Protein AF-A0A5J4QQP5-F1 (afdb_monomer_lite)

Secondary structure (DSSP, 8-state):
--PPPHHHHHHHTT---SPPHHHHHHHHHTTGGG--B-TTSPBPPPPHHHHHHHHHH--S-EEESS---TTT-EEHHHHHHHHHT---HHHHHHHHHHHHHHSEE-HHHHHTHHHHHHHHHTS--TTHHHHHHHHHSHHHIIIIIHHHHHHHHHHHHHHHHHHHHHHHHTPPP-TTS---HHHHHHHHHTT--SSHHHHHHHTGGGTEEEEEETTEEEEEE-EEETTTTEEE-

Foldseek 3Di:
DDDDDPVRVCVVVVNDPDDPPVNVVVCVVVCVLVPLADPVRHGNQDDPLLLLLLLVLLAAFEEEDDDDPLLVHHYLLLLLLQLLLHPPVVSSVSSVVCNVVGYHYDPNCVVCNVVSNVNSNVRHDNCSSLVNCVRGVVVSSVPPNVVVSVVVSVVVVVVVVVVLVVVQQVADADQPPPDDPVVLVVCVVVVVDPDPSCSVNPHVSNFWHWDADPVGIDIDGWDQDPVVRTIDD

Organism: NCBI:txid222440

Radius of gyration: 25.21 Å; chains: 1; bounding box: 54×38×74 Å

Structure (mmCIF, N/CA/C/O backbone):
data_AF-A0A5J4QQP5-F1
#
_entry.id   AF-A0A5J4QQP5-F1
#
loop_
_atom_site.group_PDB
_atom_site.id
_atom_site.type_symbol
_atom_site.label_atom_id
_atom_site.label_alt_id
_atom_site.label_comp_id
_atom_site.label_asym_id
_atom_site.label_entity_id
_atom_site.label_seq_id
_atom_site.pdbx_PDB_ins_code
_atom_site.Cartn_x
_atom_site.Cartn_y
_atom_site.Cartn_z
_atom_site.occupancy
_atom_site.B_iso_or_equiv
_atom_site.auth_seq_id
_atom_site.auth_comp_id
_atom_site.auth_asym_id
_atom_site.auth_atom_id
_atom_site.pdbx_PDB_model_num
ATOM 1 N N . THR A 1 1 ? -2.965 12.127 45.020 1.00 41.78 1 THR A N 1
ATOM 2 C CA . THR A 1 1 ? -3.525 10.860 44.504 1.00 41.78 1 THR A CA 1
ATOM 3 C C . THR A 1 1 ? -2.953 10.647 43.120 1.00 41.78 1 THR A C 1
ATOM 5 O O . THR A 1 1 ? -3.311 11.384 42.214 1.00 41.78 1 THR A O 1
ATOM 8 N N . HIS A 1 2 ? -1.965 9.760 42.978 1.00 38.75 2 HIS A N 1
ATOM 9 C CA . HIS A 1 2 ? -1.389 9.423 41.672 1.00 38.75 2 HIS A CA 1
ATOM 10 C C . HIS A 1 2 ? -2.369 8.481 40.965 1.00 38.75 2 HIS A C 1
ATOM 12 O O . HIS A 1 2 ? -2.636 7.394 41.470 1.00 38.75 2 HIS A O 1
ATOM 18 N N . LEU A 1 3 ? -2.964 8.925 39.856 1.00 36.44 3 LEU A N 1
ATOM 19 C CA . LEU A 1 3 ? -3.764 8.056 38.993 1.00 36.44 3 LEU A CA 1
ATOM 20 C C . LEU A 1 3 ? -2.812 7.073 38.304 1.00 36.44 3 LEU A C 1
ATOM 22 O O . LEU A 1 3 ? -1.844 7.507 37.679 1.00 36.44 3 LEU A O 1
ATOM 26 N N . ALA A 1 4 ? -3.072 5.774 38.453 1.00 34.16 4 ALA A N 1
ATOM 27 C CA . ALA A 1 4 ? -2.339 4.732 37.744 1.00 34.16 4 ALA A CA 1
ATOM 28 C C . ALA A 1 4 ? -2.550 4.898 36.233 1.00 34.16 4 ALA A C 1
ATOM 30 O O . ALA A 1 4 ? -3.662 5.157 35.766 1.00 34.16 4 ALA A O 1
ATOM 31 N N . SER A 1 5 ? -1.477 4.770 35.462 1.00 43.91 5 SER A N 1
ATOM 32 C CA . SER A 1 5 ? -1.545 4.744 34.007 1.00 43.91 5 SER A CA 1
ATOM 33 C C . SER A 1 5 ? -2.321 3.511 33.532 1.00 43.91 5 SER A C 1
ATOM 35 O O . SER A 1 5 ? -2.312 2.462 34.175 1.00 43.91 5 SER A O 1
ATOM 37 N N . LEU A 1 6 ? -2.966 3.606 32.364 1.00 40.28 6 LEU A N 1
ATOM 38 C CA . LEU A 1 6 ? -3.694 2.482 31.758 1.00 40.28 6 LEU A CA 1
ATOM 39 C C . LEU A 1 6 ? -2.822 1.218 31.643 1.00 40.28 6 LEU A C 1
ATOM 41 O O . LEU A 1 6 ? -3.324 0.109 31.773 1.00 40.28 6 LEU A O 1
ATOM 45 N N . ARG A 1 7 ? -1.510 1.386 31.448 1.00 43.72 7 ARG A N 1
ATOM 46 C CA . ARG A 1 7 ? -0.547 0.283 31.417 1.00 43.72 7 ARG A CA 1
ATOM 47 C C . ARG A 1 7 ? -0.417 -0.410 32.774 1.00 43.72 7 ARG A C 1
ATOM 49 O O . ARG A 1 7 ? -0.531 -1.622 32.829 1.00 43.72 7 ARG A O 1
ATOM 56 N N . GLU A 1 8 ? -0.275 0.350 33.857 1.00 45.62 8 GLU A N 1
ATOM 57 C CA . GLU A 1 8 ? -0.184 -0.196 35.220 1.00 45.62 8 GLU A CA 1
ATOM 58 C C . GLU A 1 8 ? -1.477 -0.910 35.647 1.00 45.62 8 GLU A C 1
ATOM 60 O O . GLU A 1 8 ? -1.422 -1.928 36.334 1.00 45.62 8 GLU A O 1
ATOM 65 N N . ILE A 1 9 ? -2.640 -0.419 35.200 1.00 46.53 9 ILE A N 1
ATOM 66 C CA . ILE A 1 9 ? -3.936 -1.075 35.438 1.00 46.53 9 ILE A CA 1
ATOM 67 C C . ILE A 1 9 ? -3.994 -2.426 34.709 1.00 46.53 9 ILE A C 1
ATOM 69 O O . ILE A 1 9 ? -4.361 -3.432 35.311 1.00 46.53 9 ILE A O 1
ATOM 73 N N . LEU A 1 10 ? -3.592 -2.470 33.437 1.00 42.50 10 LEU A N 1
ATOM 74 C CA . LEU A 1 10 ? -3.621 -3.692 32.626 1.00 42.50 10 LEU A CA 1
ATOM 75 C C . LEU A 1 10 ? -2.575 -4.727 33.074 1.00 42.50 10 LEU A C 1
ATOM 77 O O . LEU A 1 10 ? -2.887 -5.917 33.131 1.00 42.50 10 LEU A O 1
ATOM 81 N N . ASP A 1 11 ? -1.386 -4.276 33.476 1.00 47.84 11 ASP A N 1
ATOM 82 C CA . ASP A 1 11 ? -0.337 -5.128 34.045 1.00 47.84 11 ASP A CA 1
ATOM 83 C C . ASP A 1 11 ? -0.795 -5.736 35.387 1.00 47.84 11 ASP A C 1
ATOM 85 O O . ASP A 1 11 ? -0.571 -6.919 35.642 1.00 47.84 11 ASP A O 1
ATOM 89 N N . SER A 1 12 ? -1.532 -4.980 36.218 1.00 50.41 12 SER A N 1
ATOM 90 C CA . SER A 1 12 ? -2.118 -5.500 37.468 1.00 50.41 12 SER A CA 1
ATOM 91 C C . SER A 1 12 ? -3.180 -6.586 37.247 1.00 50.41 12 SER A C 1
ATOM 93 O O . SER A 1 12 ? -3.442 -7.390 38.141 1.00 50.41 12 SER A O 1
ATOM 95 N N . TRP A 1 13 ? -3.775 -6.630 36.051 1.00 46.47 13 TRP A N 1
ATOM 96 C CA . TRP A 1 13 ? -4.740 -7.648 35.626 1.00 46.47 13 TRP A CA 1
ATOM 97 C C . TRP A 1 13 ? -4.091 -8.790 34.837 1.00 46.47 13 TRP A C 1
ATOM 99 O O . TRP A 1 13 ? -4.796 -9.656 34.320 1.00 46.47 13 TRP A O 1
ATOM 109 N N . ASN A 1 14 ? -2.754 -8.813 34.765 1.00 40.00 14 ASN A N 1
ATOM 110 C CA . ASN A 1 14 ? -1.966 -9.817 34.053 1.00 40.00 14 ASN A CA 1
ATOM 111 C C . ASN A 1 14 ? -2.334 -9.924 32.558 1.00 40.00 14 ASN A C 1
ATOM 113 O O . ASN A 1 14 ? -2.274 -11.000 31.960 1.00 40.00 14 ASN A O 1
ATOM 117 N N . VAL A 1 15 ? -2.754 -8.804 31.961 1.00 41.62 15 VAL A N 1
ATOM 118 C CA . VAL A 1 15 ? -3.097 -8.702 30.541 1.00 41.62 15 VAL A CA 1
ATOM 119 C C . VAL A 1 15 ? -1.843 -8.291 29.778 1.00 41.62 15 VAL A C 1
ATOM 121 O O . VAL A 1 15 ? -1.536 -7.105 29.674 1.00 41.62 15 VAL A O 1
ATOM 124 N N . ASP A 1 16 ? -1.123 -9.270 29.229 1.00 45.00 16 ASP A N 1
ATOM 125 C CA . ASP A 1 16 ? 0.053 -8.993 28.403 1.00 45.00 16 ASP A CA 1
ATOM 126 C C . ASP A 1 16 ? -0.366 -8.315 27.088 1.00 45.00 16 ASP A C 1
ATOM 128 O O . ASP A 1 16 ? -1.260 -8.767 26.362 1.00 45.00 16 ASP A O 1
ATOM 132 N N . ILE A 1 17 ? 0.237 -7.159 26.816 1.00 47.16 17 ILE A N 1
ATOM 133 C CA . ILE A 1 17 ? -0.126 -6.297 25.696 1.00 47.16 17 ILE A CA 1
ATOM 134 C C . ILE A 1 17 ? 0.782 -6.457 24.479 1.00 47.16 17 ILE A C 1
ATOM 136 O O . ILE A 1 17 ? 0.458 -5.865 23.439 1.00 47.16 17 ILE A O 1
ATOM 140 N N . GLU A 1 18 ? 1.862 -7.230 24.587 1.00 47.19 18 GLU A N 1
ATOM 141 C CA . GLU A 1 18 ? 2.757 -7.525 23.473 1.00 47.19 18 GLU A CA 1
ATOM 142 C C . GLU A 1 18 ? 2.146 -8.579 22.540 1.00 47.19 18 GLU A C 1
ATOM 144 O O . GLU A 1 18 ? 1.538 -9.556 22.967 1.00 47.19 18 GLU A O 1
ATOM 149 N N . ILE A 1 19 ? 2.270 -8.362 21.226 1.00 51.12 19 ILE A N 1
ATOM 150 C CA . ILE A 1 19 ? 1.883 -9.379 20.243 1.00 51.12 19 ILE A CA 1
ATOM 151 C C . ILE A 1 19 ? 2.883 -10.532 20.395 1.00 51.12 19 ILE A C 1
ATOM 153 O O . ILE A 1 19 ? 4.082 -10.282 20.230 1.00 51.12 19 ILE A O 1
ATOM 157 N N . PRO A 1 20 ? 2.437 -11.776 20.653 1.00 54.38 20 PRO A N 1
ATOM 158 C CA . PRO A 1 20 ? 3.332 -12.921 20.695 1.00 54.38 20 PRO A CA 1
ATOM 159 C C . PRO A 1 20 ? 4.164 -12.981 19.413 1.00 54.38 20 PRO A C 1
ATOM 161 O O . PRO A 1 20 ? 3.637 -12.848 18.308 1.00 54.38 20 PRO A O 1
ATOM 164 N N . PHE A 1 21 ? 5.475 -13.193 19.533 1.00 45.59 21 PHE A N 1
AT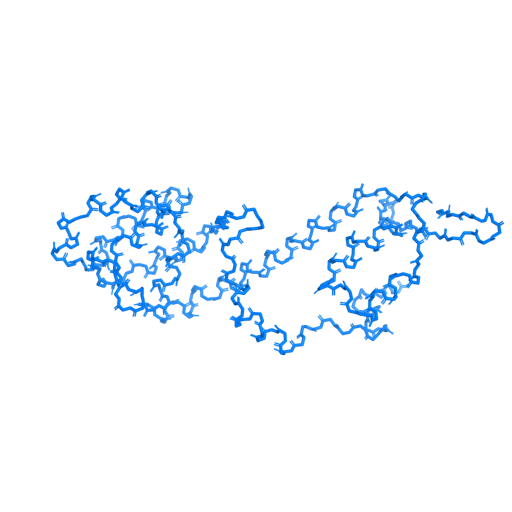OM 165 C CA . PHE A 1 21 ? 6.401 -13.172 18.390 1.00 45.59 21 PHE A CA 1
ATOM 166 C C . PHE A 1 21 ? 5.955 -14.085 17.2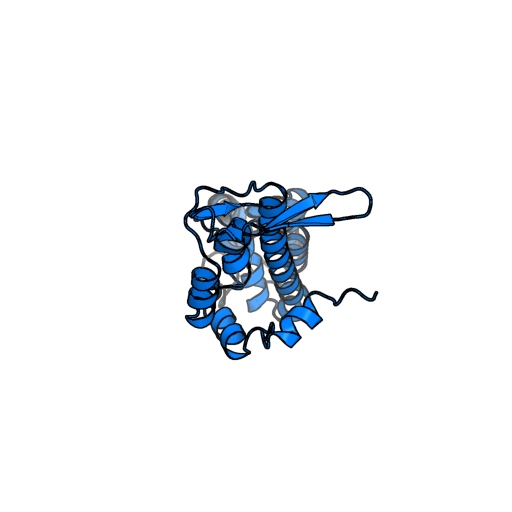30 1.00 45.59 21 PHE A C 1
ATOM 168 O O . PHE A 1 21 ? 6.163 -13.767 16.060 1.00 45.59 21 PHE A O 1
ATOM 175 N N . LYS A 1 22 ? 5.279 -15.192 17.553 1.00 50.59 22 LYS A N 1
ATOM 176 C CA . LYS A 1 22 ? 4.679 -16.120 16.591 1.00 50.59 22 LYS A CA 1
ATOM 177 C C . LYS A 1 22 ? 3.568 -15.474 15.752 1.00 50.59 22 LYS A C 1
ATOM 179 O O . LYS A 1 22 ? 3.620 -15.564 14.531 1.00 50.59 22 LYS A O 1
ATOM 184 N N . ASP A 1 23 ? 2.657 -14.735 16.378 1.00 51.97 23 ASP A N 1
ATOM 185 C CA . ASP A 1 23 ? 1.575 -14.026 15.684 1.00 51.97 23 ASP A CA 1
ATOM 186 C C . ASP A 1 23 ? 2.130 -12.925 14.774 1.00 51.97 23 ASP A C 1
ATOM 188 O O . ASP A 1 23 ? 1.633 -12.706 13.673 1.00 51.97 23 ASP A O 1
ATOM 192 N N . TYR A 1 24 ? 3.210 -12.251 15.178 1.00 50.09 24 TYR A N 1
ATOM 193 C CA . TYR A 1 24 ? 3.908 -11.308 14.300 1.00 50.09 24 TYR A CA 1
ATOM 194 C C . TYR A 1 24 ? 4.459 -12.000 13.040 1.00 50.09 24 TYR A C 1
ATOM 196 O O . TYR A 1 24 ? 4.270 -11.499 11.929 1.00 50.09 24 TYR A O 1
ATOM 204 N N . VAL A 1 25 ? 5.107 -13.161 13.188 1.00 50.47 25 VAL A N 1
ATOM 205 C CA . VAL A 1 25 ? 5.656 -13.943 12.065 1.00 50.47 25 VAL A CA 1
ATOM 206 C C . VAL A 1 25 ? 4.546 -14.463 11.147 1.00 50.47 25 VAL A C 1
ATOM 208 O O . VAL A 1 25 ? 4.661 -14.354 9.924 1.00 50.47 25 VAL A O 1
ATOM 211 N N . ASP A 1 26 ? 3.447 -14.955 11.712 1.00 55.91 26 ASP A N 1
ATOM 212 C CA . ASP A 1 26 ? 2.309 -15.473 10.951 1.00 55.91 26 ASP A CA 1
ATOM 213 C C . ASP A 1 26 ? 1.627 -14.362 10.134 1.00 55.91 26 ASP A C 1
ATOM 215 O O . ASP A 1 26 ? 1.367 -14.543 8.940 1.00 55.91 26 ASP A O 1
ATOM 219 N N . LYS A 1 27 ? 1.484 -13.155 10.696 1.00 55.38 27 LYS A N 1
ATOM 220 C CA . LYS A 1 27 ? 0.972 -11.973 9.977 1.00 55.38 27 LYS A CA 1
ATOM 221 C C . LYS A 1 27 ? 1.902 -11.495 8.852 1.00 55.38 27 LYS A C 1
ATOM 223 O O . LYS A 1 27 ? 1.432 -11.025 7.810 1.00 55.38 27 LYS A O 1
ATOM 228 N N . VAL A 1 28 ? 3.225 -11.648 9.005 1.00 49.59 28 VAL A N 1
ATOM 229 C CA . VAL A 1 28 ? 4.215 -11.386 7.936 1.00 49.59 28 VAL A CA 1
ATOM 230 C C . VAL A 1 28 ? 4.051 -12.387 6.792 1.00 49.59 28 VAL A C 1
ATOM 232 O O . VAL A 1 28 ? 4.059 -11.988 5.623 1.00 49.59 28 VAL A O 1
ATOM 235 N N . ASN A 1 29 ? 3.851 -13.665 7.113 1.00 50.16 29 ASN A N 1
ATOM 236 C CA . ASN A 1 29 ? 3.710 -14.746 6.136 1.00 50.16 29 ASN A CA 1
ATOM 237 C C . ASN A 1 29 ? 2.376 -14.691 5.373 1.00 50.16 29 ASN A C 1
ATOM 239 O O . ASN A 1 29 ? 2.359 -14.891 4.157 1.00 50.16 29 ASN A O 1
ATOM 243 N N . MET A 1 30 ? 1.286 -14.320 6.052 1.00 51.00 30 MET A N 1
ATOM 244 C CA . MET A 1 30 ? -0.050 -14.112 5.471 1.00 51.00 30 MET A CA 1
ATOM 245 C C . MET A 1 30 ? -0.146 -12.857 4.581 1.00 51.00 30 MET A C 1
ATOM 247 O O . MET A 1 30 ? -1.175 -12.613 3.955 1.00 51.00 30 MET A O 1
ATOM 251 N N . ARG A 1 31 ? 0.926 -12.052 4.487 1.00 53.69 31 ARG A N 1
ATOM 252 C CA . ARG A 1 31 ? 0.937 -10.739 3.815 1.00 53.69 31 ARG A CA 1
ATOM 253 C C . ARG A 1 31 ? -0.128 -9.775 4.352 1.00 53.69 31 ARG A C 1
ATOM 255 O O . ARG A 1 31 ? -0.505 -8.857 3.628 1.00 53.69 31 ARG A O 1
ATOM 262 N N . GLU A 1 32 ? -0.562 -9.916 5.604 1.00 48.97 32 GLU A N 1
ATOM 263 C CA . GLU A 1 32 ? -1.492 -8.964 6.232 1.00 48.97 32 GLU A CA 1
ATOM 264 C C . GLU A 1 32 ? -0.875 -7.560 6.319 1.00 48.97 32 GLU A C 1
ATOM 266 O O . GLU A 1 32 ? -1.536 -6.563 6.049 1.00 48.97 32 GLU A O 1
ATOM 271 N N . PHE A 1 33 ? 0.445 -7.465 6.524 1.00 44.28 33 PHE A N 1
ATOM 272 C CA . PHE A 1 33 ? 1.193 -6.200 6.402 1.00 44.28 33 PHE A CA 1
ATOM 273 C C . PHE A 1 33 ? 1.234 -5.624 4.971 1.00 44.28 33 PHE A C 1
ATOM 275 O O . PHE A 1 33 ? 1.734 -4.521 4.754 1.00 44.28 33 PHE A O 1
ATOM 282 N N . GLY A 1 34 ? 0.771 -6.384 3.978 1.00 43.91 34 GLY A N 1
ATOM 283 C CA . GLY A 1 34 ? 0.703 -6.024 2.566 1.00 43.91 34 GLY A CA 1
ATOM 284 C C . GLY A 1 34 ? -0.720 -6.041 2.008 1.00 43.91 34 GLY A C 1
ATOM 285 O O . GLY A 1 34 ? -0.854 -6.080 0.782 1.00 43.91 34 GLY A O 1
ATOM 286 N N . TRP A 1 35 ? -1.759 -6.036 2.857 1.00 49.22 35 TRP A N 1
ATOM 287 C CA . TRP A 1 35 ? -3.140 -5.833 2.421 1.00 49.22 35 TRP A CA 1
ATOM 288 C C . TRP A 1 35 ? -3.261 -4.468 1.749 1.00 49.22 35 TRP A C 1
ATOM 290 O O . TRP A 1 35 ? -3.307 -3.412 2.370 1.00 49.22 35 TRP A O 1
ATOM 300 N N . GLN A 1 36 ? -3.234 -4.528 0.425 1.00 60.78 36 GLN A N 1
ATOM 301 C CA . GLN A 1 36 ? -3.416 -3.408 -0.488 1.00 60.78 36 GLN A CA 1
ATOM 302 C C . GLN A 1 36 ? -4.844 -3.391 -1.023 1.00 60.78 36 GLN A C 1
ATOM 304 O O . GLN A 1 36 ? -5.117 -2.621 -1.929 1.00 60.78 36 GLN A O 1
ATOM 309 N N . ILE A 1 37 ? -5.716 -4.261 -0.507 1.00 53.50 37 ILE A N 1
ATOM 310 C CA . ILE A 1 37 ? -7.131 -4.358 -0.845 1.00 53.50 37 ILE A CA 1
ATOM 311 C C . ILE A 1 37 ? -7.903 -4.073 0.448 1.00 53.50 37 ILE A C 1
ATOM 313 O O . ILE A 1 37 ? -7.617 -4.687 1.474 1.00 53.50 37 ILE A O 1
ATOM 317 N N . THR A 1 38 ? -8.805 -3.100 0.414 1.00 59.81 38 THR A N 1
ATOM 318 C CA . THR A 1 38 ? -9.688 -2.721 1.521 1.00 59.81 38 THR A CA 1
ATOM 319 C C . THR A 1 38 ? -10.760 -3.792 1.749 1.00 59.81 38 THR A C 1
ATOM 321 O O . THR A 1 38 ? -10.970 -4.660 0.901 1.00 59.81 38 THR A O 1
ATOM 324 N N . GLU A 1 39 ? -11.484 -3.708 2.868 1.00 54.78 39 GLU A N 1
ATOM 325 C CA . GLU A 1 39 ? -12.640 -4.579 3.158 1.00 54.78 39 GLU A CA 1
ATOM 326 C C . GLU A 1 39 ? -13.732 -4.485 2.064 1.00 54.78 39 GLU A C 1
ATOM 328 O O . GLU A 1 39 ? -14.481 -5.432 1.844 1.00 54.78 39 GLU A O 1
ATOM 333 N N . GLU A 1 40 ? -13.757 -3.388 1.299 1.00 47.88 40 GLU A N 1
ATOM 334 C CA . GLU A 1 40 ? -14.658 -3.147 0.162 1.00 47.88 40 GLU A CA 1
ATOM 335 C C . GLU A 1 40 ? -14.133 -3.711 -1.174 1.00 47.88 40 GLU A C 1
ATOM 337 O O . GLU A 1 40 ? -14.737 -3.507 -2.228 1.00 47.88 40 GLU A O 1
ATOM 342 N N . GLY A 1 41 ? -12.980 -4.387 -1.176 1.00 49.44 41 GLY A N 1
ATOM 343 C CA . GLY A 1 41 ? -12.362 -4.919 -2.392 1.00 49.44 41 GLY A CA 1
ATOM 344 C C . GLY A 1 41 ? -11.634 -3.873 -3.250 1.00 49.44 41 GLY A C 1
ATOM 345 O O . GLY A 1 41 ? -11.242 -4.178 -4.378 1.00 49.44 41 GLY A O 1
ATOM 346 N N . THR A 1 42 ? -11.427 -2.648 -2.751 1.00 53.88 42 THR A N 1
ATOM 347 C CA . THR A 1 42 ? -10.739 -1.562 -3.479 1.00 53.88 42 THR A CA 1
ATOM 348 C C . THR A 1 42 ? -9.252 -1.505 -3.147 1.00 53.88 42 THR A C 1
ATOM 350 O O . THR A 1 42 ? -8.843 -1.953 -2.085 1.00 53.88 42 THR A O 1
ATOM 353 N N . ILE A 1 43 ? -8.407 -0.964 -4.033 1.00 63.38 43 ILE A N 1
ATOM 354 C CA . ILE A 1 43 ? -6.978 -0.826 -3.716 1.00 63.38 43 ILE A CA 1
ATOM 355 C C . ILE A 1 43 ? -6.784 0.314 -2.712 1.00 63.38 43 ILE A C 1
ATOM 357 O O . ILE A 1 43 ? -7.171 1.453 -2.970 1.00 63.38 43 ILE A O 1
ATOM 361 N N . ASP A 1 44 ? -6.156 0.006 -1.583 1.00 71.75 44 ASP A N 1
ATOM 362 C CA . ASP A 1 44 ? -5.833 0.966 -0.536 1.00 71.75 44 ASP A CA 1
ATOM 363 C C . ASP A 1 44 ? -4.963 2.120 -1.070 1.00 71.75 44 ASP A C 1
ATOM 365 O O . ASP A 1 44 ? -4.039 1.917 -1.865 1.00 71.75 44 ASP A O 1
ATOM 369 N N . LYS A 1 45 ? -5.247 3.352 -0.635 1.00 78.19 45 LYS A N 1
ATOM 370 C CA . LYS A 1 45 ? -4.552 4.540 -1.144 1.00 78.19 45 LYS A CA 1
ATOM 371 C C . LYS A 1 45 ? -3.112 4.590 -0.628 1.00 78.19 45 LYS A C 1
ATOM 373 O O . LYS A 1 45 ? -2.854 4.535 0.574 1.00 78.19 45 LYS A O 1
ATOM 378 N N . MET A 1 46 ? -2.165 4.748 -1.552 1.00 88.38 46 MET A N 1
ATOM 379 C CA . MET A 1 46 ? -0.762 4.993 -1.222 1.00 88.38 46 MET A CA 1
ATOM 380 C C . MET A 1 46 ? -0.578 6.439 -0.747 1.00 88.38 46 MET A C 1
ATOM 382 O O . MET A 1 46 ? -1.084 7.362 -1.378 1.00 88.38 46 MET A O 1
ATOM 386 N N . SER A 1 47 ? 0.165 6.643 0.344 1.00 91.50 47 SER A N 1
ATOM 387 C CA . SER A 1 47 ? 0.490 7.989 0.826 1.00 91.50 47 SER A CA 1
ATOM 388 C C . SER A 1 47 ? 1.518 8.683 -0.069 1.00 91.50 47 SER A C 1
ATOM 390 O O . SER A 1 47 ? 2.423 8.036 -0.602 1.00 91.50 47 SER A O 1
ATOM 392 N N . ASP A 1 48 ? 1.442 10.011 -0.164 1.00 94.69 48 ASP A N 1
ATOM 393 C CA . ASP A 1 48 ? 2.358 10.825 -0.978 1.00 94.69 48 ASP A CA 1
ATOM 394 C C . ASP A 1 48 ? 3.829 10.608 -0.607 1.00 94.69 48 ASP A C 1
ATOM 396 O O . ASP A 1 48 ? 4.693 10.537 -1.478 1.00 94.69 48 ASP A O 1
ATOM 400 N N . LYS A 1 49 ? 4.122 10.398 0.682 1.00 95.81 49 LYS A N 1
ATOM 401 C CA . LYS A 1 49 ? 5.479 10.093 1.161 1.00 95.81 49 LYS A CA 1
ATOM 402 C C . LYS A 1 49 ? 6.020 8.787 0.567 1.00 95.81 49 LYS A C 1
ATOM 404 O O . LYS A 1 49 ? 7.178 8.733 0.157 1.00 95.81 49 LYS A O 1
ATOM 409 N N . ILE A 1 50 ? 5.197 7.734 0.516 1.00 95.19 50 ILE A N 1
ATOM 410 C CA . ILE A 1 50 ? 5.583 6.446 -0.083 1.00 95.19 50 ILE A CA 1
ATOM 411 C C . ILE A 1 50 ? 5.645 6.574 -1.606 1.00 95.19 50 ILE A C 1
ATOM 413 O O . ILE A 1 50 ? 6.584 6.060 -2.212 1.00 95.19 50 ILE A O 1
ATOM 417 N N . ALA A 1 51 ? 4.689 7.275 -2.218 1.00 96.62 51 ALA A N 1
ATOM 418 C CA . ALA A 1 51 ? 4.650 7.498 -3.659 1.00 96.62 51 ALA A CA 1
ATOM 419 C C . ALA A 1 51 ? 5.901 8.241 -4.150 1.00 96.62 51 ALA A C 1
ATOM 421 O O . ALA A 1 51 ? 6.554 7.782 -5.087 1.00 96.62 51 ALA A O 1
ATOM 422 N N . GLN A 1 52 ? 6.298 9.319 -3.467 1.00 98.31 52 GLN A N 1
ATOM 423 C CA . GLN A 1 52 ? 7.514 10.063 -3.790 1.00 98.31 52 GLN A CA 1
ATOM 424 C C . GLN A 1 52 ? 8.763 9.197 -3.621 1.00 98.31 52 GLN A C 1
ATOM 426 O O . GLN A 1 52 ? 9.622 9.174 -4.498 1.00 98.31 52 GLN A O 1
ATOM 431 N N . ALA A 1 53 ? 8.866 8.441 -2.522 1.00 97.94 53 ALA A N 1
ATOM 432 C CA . ALA A 1 53 ? 9.985 7.522 -2.330 1.00 97.94 53 ALA A CA 1
ATOM 433 C C . ALA A 1 53 ? 10.041 6.467 -3.447 1.00 97.94 53 ALA A C 1
ATOM 435 O O . ALA A 1 53 ? 11.117 6.142 -3.942 1.00 97.94 53 ALA A O 1
ATOM 436 N N . CYS A 1 54 ? 8.887 5.977 -3.907 1.00 97.50 54 CYS A N 1
ATOM 437 C CA . CYS A 1 54 ? 8.834 5.070 -5.045 1.00 97.50 54 CYS A CA 1
ATOM 438 C C . CYS A 1 54 ? 9.367 5.732 -6.322 1.00 97.50 54 CYS A C 1
ATOM 440 O O . CYS A 1 54 ? 10.253 5.172 -6.962 1.00 97.50 54 CYS A O 1
ATOM 442 N N . VAL A 1 55 ? 8.887 6.933 -6.659 1.00 97.75 55 VAL A N 1
ATOM 443 C CA . VAL A 1 55 ? 9.334 7.707 -7.832 1.00 97.75 55 VAL A CA 1
ATOM 444 C C . VAL A 1 55 ? 10.837 7.998 -7.793 1.00 97.75 55 VAL A C 1
ATOM 446 O O . VAL A 1 55 ? 11.519 7.813 -8.800 1.00 97.75 55 VAL A O 1
ATOM 449 N N . ASN A 1 56 ? 11.377 8.357 -6.628 1.00 97.25 56 ASN A N 1
ATOM 450 C CA . ASN A 1 56 ? 12.809 8.605 -6.430 1.00 97.25 56 ASN A CA 1
ATOM 451 C C . ASN A 1 56 ? 13.662 7.331 -6.581 1.00 97.25 56 ASN A C 1
ATOM 453 O O . ASN A 1 56 ? 14.850 7.400 -6.915 1.00 97.25 56 ASN A O 1
ATOM 457 N N . GLY A 1 57 ? 13.070 6.168 -6.298 1.00 96.06 57 GLY A N 1
ATOM 458 C CA . GLY A 1 57 ? 13.698 4.857 -6.438 1.00 96.06 57 GLY A CA 1
ATOM 459 C C . GLY A 1 57 ? 13.691 4.303 -7.865 1.00 96.06 57 GLY A C 1
ATOM 460 O O . GLY A 1 57 ? 14.487 3.407 -8.153 1.00 96.06 57 GLY A O 1
ATOM 461 N N . LEU A 1 58 ? 12.825 4.816 -8.753 1.00 94.94 58 LEU A N 1
ATOM 462 C CA . LEU A 1 58 ? 12.720 4.418 -10.166 1.00 94.94 58 LEU A CA 1
ATOM 463 C C . LEU A 1 58 ? 13.875 4.993 -10.999 1.00 94.94 58 LEU A C 1
ATOM 465 O O . LEU A 1 58 ? 13.685 5.836 -11.878 1.00 94.94 58 LEU A O 1
ATOM 469 N N . LYS A 1 59 ? 15.088 4.536 -10.706 1.00 94.94 59 LYS A N 1
ATOM 470 C CA . LYS A 1 59 ? 16.320 4.922 -11.391 1.00 94.94 59 LYS A CA 1
ATOM 471 C C . LYS A 1 59 ? 17.229 3.717 -11.570 1.00 94.94 59 LYS A C 1
ATOM 473 O O . LYS A 1 59 ? 17.214 2.800 -10.750 1.00 94.94 59 LYS A O 1
ATOM 478 N N . ASN A 1 60 ? 18.064 3.771 -12.601 1.00 94.69 60 ASN A N 1
ATOM 479 C CA . ASN A 1 60 ? 19.027 2.738 -12.974 1.00 94.69 60 ASN A CA 1
ATOM 480 C C . ASN A 1 60 ? 18.388 1.366 -13.257 1.00 94.69 60 ASN A C 1
ATOM 482 O O . ASN A 1 60 ? 19.048 0.341 -13.114 1.00 94.69 60 ASN A O 1
ATOM 486 N N . 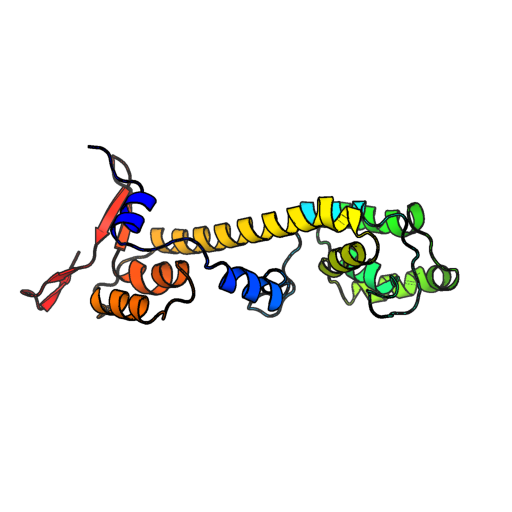LEU A 1 61 ? 17.113 1.337 -13.658 1.00 94.31 61 LEU A N 1
ATOM 487 C CA . LEU A 1 61 ? 16.419 0.112 -14.051 1.00 94.31 61 LEU A CA 1
ATOM 488 C C . LEU A 1 61 ? 16.592 -0.141 -15.553 1.00 94.31 61 LEU A C 1
ATOM 490 O O . LEU A 1 61 ? 16.595 0.799 -16.352 1.00 94.31 61 LEU A O 1
ATOM 494 N N . GLU A 1 62 ? 16.673 -1.410 -15.948 1.00 95.31 62 GLU A N 1
ATOM 495 C CA . GLU A 1 62 ? 16.470 -1.816 -17.339 1.00 95.31 62 GLU A CA 1
ATOM 496 C C . GLU A 1 62 ? 14.996 -2.194 -17.534 1.00 95.31 62 GLU A C 1
ATOM 498 O O . GLU A 1 62 ? 14.456 -3.031 -16.811 1.00 95.31 62 GLU A O 1
ATOM 503 N N . ILE A 1 63 ? 14.315 -1.513 -18.461 1.00 95.12 63 ILE A N 1
ATOM 504 C CA . ILE A 1 63 ? 12.864 -1.609 -18.642 1.00 95.12 63 ILE A CA 1
ATOM 505 C C . ILE A 1 63 ? 12.531 -2.263 -19.985 1.00 95.12 63 ILE A C 1
ATOM 507 O O . ILE A 1 63 ? 12.924 -1.815 -21.071 1.00 95.12 63 ILE A O 1
ATOM 511 N N . HIS A 1 64 ? 11.739 -3.324 -19.893 1.00 94.62 64 HIS A N 1
ATOM 512 C CA . HIS A 1 64 ? 11.371 -4.219 -20.978 1.00 94.62 64 HIS A CA 1
ATOM 513 C C . HIS A 1 64 ? 9.927 -3.977 -21.431 1.00 94.62 64 HIS A C 1
ATOM 515 O O . HIS A 1 64 ? 9.107 -3.390 -20.725 1.00 94.62 64 HIS A O 1
ATOM 521 N N . ASN A 1 65 ? 9.603 -4.403 -22.652 1.00 86.62 65 ASN A N 1
ATOM 522 C CA . ASN A 1 65 ? 8.264 -4.211 -23.213 1.00 86.62 65 ASN A CA 1
ATOM 523 C C . ASN A 1 65 ? 7.243 -5.227 -22.684 1.00 86.62 65 ASN A C 1
ATOM 525 O O . ASN A 1 65 ? 6.092 -4.879 -22.422 1.00 86.62 65 ASN A O 1
ATOM 529 N N . TYR A 1 66 ? 7.642 -6.496 -22.599 1.00 75.75 66 TYR A N 1
ATOM 530 C CA . TYR A 1 66 ? 6.711 -7.582 -22.333 1.00 75.75 66 TYR A CA 1
ATOM 531 C C . TYR A 1 66 ? 6.540 -7.805 -20.831 1.00 75.75 66 TYR A C 1
ATOM 533 O O . TYR A 1 66 ? 7.479 -7.618 -20.064 1.00 75.75 66 TYR A O 1
ATOM 541 N N . PRO A 1 67 ? 5.332 -8.167 -20.383 1.00 70.94 67 PRO A N 1
ATOM 542 C CA . PRO A 1 67 ? 5.125 -8.528 -18.997 1.00 70.94 67 PRO A CA 1
ATOM 543 C C . PRO A 1 67 ? 5.724 -9.913 -18.744 1.00 70.94 67 PRO A C 1
ATOM 545 O O . PRO A 1 67 ? 5.180 -10.924 -19.182 1.00 70.94 67 PRO A O 1
ATOM 548 N N . GLN A 1 68 ? 6.827 -9.948 -18.010 1.00 81.31 68 GLN A N 1
ATOM 549 C CA . GLN A 1 68 ? 7.293 -11.129 -17.291 1.00 81.31 68 GLN A CA 1
ATOM 550 C C . GLN A 1 68 ? 6.942 -10.998 -15.805 1.00 81.31 68 GLN A C 1
ATOM 552 O O . GLN A 1 68 ? 6.542 -9.917 -15.348 1.00 81.31 68 GLN A O 1
ATOM 557 N N . PRO A 1 69 ? 7.088 -12.078 -15.019 1.00 82.69 69 PRO A N 1
ATOM 558 C CA . PRO A 1 69 ? 7.062 -11.973 -13.571 1.00 82.69 69 PRO A CA 1
ATOM 559 C C . PRO A 1 69 ? 7.985 -10.850 -13.082 1.00 82.69 69 PRO A C 1
ATOM 561 O O . PRO A 1 69 ? 9.136 -10.744 -13.498 1.00 82.69 69 PRO A O 1
ATOM 564 N N . ILE A 1 70 ? 7.477 -10.009 -12.178 1.00 83.19 70 ILE A N 1
ATOM 565 C CA . ILE A 1 70 ? 8.156 -8.775 -11.747 1.00 83.19 70 ILE A CA 1
ATOM 566 C C . ILE A 1 70 ? 9.504 -9.017 -11.063 1.00 83.19 70 ILE A C 1
ATOM 568 O O . ILE A 1 70 ? 10.282 -8.091 -10.908 1.00 83.19 70 ILE A O 1
ATOM 572 N N . ASN A 1 71 ? 9.783 -10.237 -10.614 1.00 86.75 71 ASN A N 1
ATOM 573 C CA . ASN A 1 71 ? 11.074 -10.626 -10.054 1.00 86.75 71 ASN A CA 1
ATOM 574 C C . ASN A 1 71 ? 12.124 -10.958 -11.127 1.00 86.75 71 ASN A C 1
ATOM 576 O O . ASN A 1 71 ? 13.293 -11.065 -10.779 1.00 86.75 71 ASN A O 1
ATOM 580 N N . MET A 1 72 ? 11.720 -11.155 -12.386 1.00 87.69 72 MET A N 1
ATOM 581 C CA . MET A 1 72 ? 12.620 -11.450 -13.505 1.00 87.69 72 MET A CA 1
ATOM 582 C C . MET A 1 72 ? 13.031 -10.180 -14.250 1.00 87.69 72 MET A C 1
ATOM 584 O O . MET A 1 72 ? 14.217 -9.942 -14.432 1.00 87.69 72 MET A O 1
ATOM 588 N N . GLU A 1 73 ? 12.072 -9.337 -14.635 1.00 89.56 73 GLU A N 1
ATOM 589 C CA . GLU A 1 73 ? 12.347 -8.066 -15.319 1.00 89.56 73 GLU A CA 1
ATOM 590 C C . GLU A 1 73 ? 11.286 -7.012 -14.986 1.00 89.56 73 GLU A C 1
ATOM 592 O O . GLU A 1 73 ? 10.150 -7.318 -14.607 1.00 89.56 73 GLU A O 1
ATOM 597 N N . VAL A 1 74 ? 11.666 -5.742 -15.133 1.00 92.06 74 VAL A N 1
ATOM 598 C CA . VAL A 1 74 ? 10.742 -4.614 -15.012 1.00 92.06 74 VAL A CA 1
ATOM 599 C C . VAL A 1 74 ? 10.081 -4.381 -16.361 1.00 92.06 74 VAL A C 1
ATOM 601 O O . VAL A 1 74 ? 10.746 -4.040 -17.337 1.00 92.06 74 VAL A O 1
ATOM 604 N N . SER A 1 75 ? 8.756 -4.515 -16.418 1.00 93.56 75 SER A N 1
ATOM 605 C CA . SER A 1 75 ? 8.001 -4.195 -17.632 1.00 93.56 75 SER A CA 1
ATOM 606 C C . SER A 1 75 ? 7.519 -2.747 -17.621 1.00 93.56 75 SER A C 1
ATOM 608 O O . SER A 1 75 ? 7.088 -2.220 -16.590 1.00 93.56 75 SER A O 1
ATOM 610 N N . LEU A 1 76 ? 7.502 -2.118 -18.791 1.00 92.94 76 LEU A N 1
ATOM 611 C CA . LEU A 1 76 ? 7.019 -0.752 -18.958 1.00 92.94 76 LEU A CA 1
ATOM 612 C C . LEU A 1 76 ? 5.548 -0.613 -18.528 1.00 92.94 76 LEU A C 1
ATOM 614 O O . LEU A 1 76 ? 5.178 0.365 -17.883 1.00 92.94 76 LEU A O 1
ATOM 618 N N . LEU A 1 77 ? 4.731 -1.641 -18.793 1.00 91.25 77 LEU A N 1
ATOM 619 C CA . LEU A 1 77 ? 3.349 -1.714 -18.315 1.00 91.25 77 LEU A CA 1
ATOM 620 C C . LEU A 1 77 ? 3.271 -1.639 -16.785 1.00 91.25 77 LEU A C 1
ATOM 622 O O . LEU A 1 77 ? 2.472 -0.873 -16.258 1.00 91.25 77 LEU A O 1
ATOM 626 N N . SER A 1 78 ? 4.103 -2.405 -16.069 1.00 92.50 78 SER A N 1
ATOM 627 C CA . SER A 1 78 ? 4.094 -2.399 -14.600 1.00 92.50 78 SER A CA 1
ATOM 628 C C . SER A 1 78 ? 4.497 -1.048 -14.008 1.00 92.50 78 SER A C 1
ATOM 630 O O . SER A 1 78 ? 3.902 -0.620 -13.021 1.00 92.50 78 SER A O 1
ATOM 632 N N . VAL A 1 79 ? 5.444 -0.346 -14.638 1.00 95.12 79 VAL A N 1
ATOM 633 C CA . VAL A 1 79 ? 5.844 1.006 -14.223 1.00 95.12 79 VAL A CA 1
ATOM 634 C C . VAL A 1 79 ? 4.689 1.985 -14.423 1.00 95.12 79 VAL A C 1
ATOM 636 O O . VAL A 1 79 ? 4.327 2.692 -13.485 1.00 95.12 79 VAL A O 1
ATOM 639 N N . PHE A 1 80 ? 4.049 1.980 -15.596 1.00 94.56 80 PHE A N 1
ATOM 640 C CA . PHE A 1 80 ? 2.902 2.849 -15.859 1.00 94.56 80 PHE A CA 1
ATOM 641 C C . PHE A 1 80 ? 1.711 2.556 -14.951 1.00 94.56 80 PHE A C 1
ATOM 643 O O . PHE A 1 80 ? 1.175 3.488 -14.360 1.00 94.56 80 PHE A O 1
ATOM 650 N N . SER A 1 81 ? 1.325 1.289 -14.776 1.00 91.12 81 SER A N 1
ATOM 651 C CA . SER A 1 81 ? 0.283 0.898 -13.816 1.00 91.12 81 SER A CA 1
ATOM 652 C C . SER A 1 81 ? 0.573 1.435 -12.414 1.00 91.12 81 SER A C 1
ATOM 654 O O . SER A 1 81 ? -0.330 1.923 -11.739 1.00 91.12 81 SER A O 1
ATOM 656 N N . GLY A 1 82 ? 1.839 1.399 -11.994 1.00 93.38 82 GLY A N 1
ATOM 657 C CA . GLY A 1 82 ? 2.292 2.013 -10.754 1.00 93.38 82 GLY A CA 1
ATOM 658 C C . GLY A 1 82 ? 2.070 3.520 -10.713 1.00 93.38 82 GLY A C 1
ATOM 659 O O . GLY A 1 82 ? 1.396 4.030 -9.824 1.00 93.38 82 GLY A O 1
ATOM 660 N N . LEU A 1 83 ? 2.601 4.241 -11.694 1.00 95.81 83 LEU A N 1
ATOM 661 C CA . LEU A 1 83 ? 2.548 5.701 -11.714 1.00 95.81 83 LEU A CA 1
ATOM 662 C C . LEU A 1 83 ? 1.124 6.246 -11.866 1.00 95.81 83 LEU A C 1
ATOM 664 O O . LEU A 1 83 ? 0.759 7.180 -11.160 1.00 95.81 83 LEU A O 1
ATOM 668 N N . TYR A 1 84 ? 0.291 5.652 -12.723 1.00 91.88 84 TYR A N 1
ATOM 669 C CA . TYR A 1 84 ? -1.118 6.043 -12.856 1.00 91.88 84 TYR A CA 1
ATOM 670 C C . TYR A 1 84 ? -1.948 5.736 -11.606 1.00 91.88 84 TYR A C 1
ATOM 672 O O . TYR A 1 84 ? -2.978 6.364 -11.386 1.00 91.88 84 TYR A O 1
ATOM 680 N N . GLY A 1 85 ? -1.484 4.815 -10.760 1.00 88.94 85 GLY A N 1
ATOM 681 C CA . GLY A 1 85 ? -2.062 4.579 -9.445 1.00 88.94 85 GLY A CA 1
ATOM 682 C C . GLY A 1 85 ? -1.782 5.675 -8.415 1.00 88.94 85 GLY A C 1
ATOM 683 O O . GLY A 1 85 ? -2.435 5.698 -7.373 1.00 88.94 85 GLY A O 1
ATOM 684 N N . ILE A 1 86 ? -0.821 6.569 -8.669 1.00 92.88 86 ILE A N 1
ATOM 685 C CA . ILE A 1 86 ? -0.507 7.687 -7.776 1.00 92.88 86 ILE A CA 1
ATOM 686 C C . ILE A 1 86 ? -1.531 8.803 -8.006 1.00 92.88 86 ILE A C 1
ATOM 688 O O . ILE A 1 86 ? -1.657 9.347 -9.109 1.00 92.88 86 ILE A O 1
ATOM 692 N N . THR A 1 87 ? -2.253 9.160 -6.944 1.00 90.62 87 THR A N 1
ATOM 693 C CA . THR A 1 87 ? -3.285 10.204 -6.975 1.00 90.62 87 THR A CA 1
ATOM 694 C C . THR A 1 87 ? -2.696 11.607 -7.048 1.00 90.62 87 THR A C 1
ATOM 696 O O . THR A 1 87 ? -3.274 12.469 -7.701 1.00 90.62 87 THR A O 1
ATOM 699 N N . ASN A 1 88 ? -1.545 11.839 -6.411 1.00 94.62 88 ASN A N 1
ATOM 700 C CA . ASN A 1 88 ? -0.858 13.123 -6.476 1.00 94.62 88 ASN A CA 1
ATOM 701 C C . ASN A 1 88 ? -0.244 13.335 -7.870 1.00 94.62 88 ASN A C 1
ATOM 703 O O . ASN A 1 88 ? 0.695 12.646 -8.278 1.00 94.62 88 ASN A O 1
ATOM 707 N N . GLU A 1 89 ? -0.786 14.304 -8.604 1.00 94.50 89 GLU A N 1
ATOM 708 C CA . GLU A 1 89 ? -0.444 14.532 -10.007 1.00 94.50 89 GLU A CA 1
ATOM 709 C C . GLU A 1 89 ? 0.986 15.022 -10.212 1.00 94.50 89 GLU A C 1
ATOM 711 O O . GLU A 1 89 ? 1.607 14.663 -11.212 1.00 94.50 89 GLU A O 1
ATOM 716 N N . GLN A 1 90 ? 1.526 15.801 -9.270 1.00 97.25 90 GLN A N 1
ATOM 717 C CA . GLN A 1 90 ? 2.894 16.314 -9.354 1.00 97.25 90 GLN A CA 1
ATOM 718 C C . GLN A 1 90 ? 3.899 15.167 -9.232 1.00 97.25 90 GLN A C 1
ATOM 720 O O . GLN A 1 90 ? 4.777 15.023 -10.083 1.00 97.25 90 GLN A O 1
ATOM 725 N N . ILE A 1 91 ? 3.697 14.292 -8.241 1.00 98.00 91 ILE A N 1
ATOM 726 C CA . ILE A 1 91 ? 4.519 13.091 -8.029 1.00 98.00 91 ILE A CA 1
ATOM 727 C C . ILE A 1 91 ? 4.418 12.160 -9.241 1.00 98.00 91 ILE A C 1
ATOM 729 O O . ILE A 1 91 ? 5.421 11.649 -9.741 1.00 98.00 91 ILE A O 1
ATOM 733 N N . ARG A 1 92 ? 3.200 11.959 -9.759 1.00 97.12 92 ARG A N 1
ATOM 734 C CA . ARG A 1 92 ? 2.968 11.150 -10.958 1.00 97.12 92 ARG A CA 1
ATOM 735 C C . ARG A 1 92 ? 3.707 11.719 -12.168 1.00 97.12 92 ARG A C 1
ATOM 737 O O . ARG A 1 92 ? 4.389 10.965 -12.857 1.00 97.12 92 ARG A O 1
ATOM 744 N N . ALA A 1 93 ? 3.588 13.019 -12.431 1.00 96.56 93 ALA A N 1
ATOM 745 C CA . ALA A 1 93 ? 4.238 13.678 -13.562 1.00 96.56 93 ALA A CA 1
ATOM 746 C C . ALA A 1 93 ? 5.770 13.591 -13.477 1.00 96.56 93 ALA A C 1
ATOM 748 O O . ALA A 1 93 ? 6.425 13.303 -14.481 1.00 96.56 93 ALA A O 1
ATOM 749 N N . GLU A 1 94 ? 6.334 13.764 -12.279 1.00 97.62 94 GLU A N 1
ATOM 750 C CA . GLU A 1 94 ? 7.758 13.542 -12.028 1.00 97.62 94 GLU A CA 1
ATOM 751 C C . GLU A 1 94 ? 8.152 12.094 -12.344 1.00 97.62 94 GLU A C 1
ATOM 753 O O . GLU A 1 94 ? 9.075 11.854 -13.120 1.00 97.62 94 GLU A O 1
ATOM 758 N N . GLY A 1 95 ? 7.397 11.119 -11.834 1.00 97.12 95 GLY A N 1
ATOM 759 C CA . GLY A 1 95 ? 7.620 9.706 -12.125 1.00 97.12 95 GLY A CA 1
ATOM 760 C C . GLY A 1 95 ? 7.584 9.386 -13.618 1.00 97.12 95 GLY A C 1
ATOM 761 O O . GLY A 1 95 ? 8.454 8.664 -14.103 1.00 97.12 95 GLY A O 1
ATOM 762 N N . MET A 1 96 ? 6.644 9.971 -14.368 1.00 96.50 96 MET A N 1
ATOM 763 C CA . MET A 1 96 ? 6.557 9.798 -15.824 1.00 96.50 96 MET A CA 1
ATOM 764 C C . MET A 1 96 ? 7.797 10.342 -16.542 1.00 96.50 96 MET A C 1
ATOM 766 O O . MET A 1 96 ? 8.297 9.712 -17.475 1.00 96.50 96 MET A O 1
ATOM 770 N N . LYS A 1 97 ? 8.323 11.488 -16.098 1.00 95.69 97 LYS A N 1
ATOM 771 C CA . LYS A 1 97 ? 9.565 12.065 -16.627 1.00 95.69 97 LYS A CA 1
ATOM 772 C C . LYS A 1 97 ? 10.774 11.178 -16.305 1.00 95.69 97 LYS A C 1
ATOM 774 O O . LYS A 1 97 ? 11.618 10.938 -17.172 1.00 95.69 97 LYS A O 1
ATOM 779 N N . ASN A 1 98 ? 10.819 10.639 -15.089 1.00 94.06 98 ASN A N 1
ATOM 780 C CA . ASN A 1 98 ? 11.925 9.826 -14.591 1.00 94.06 98 ASN A CA 1
ATOM 781 C C . ASN A 1 98 ? 12.110 8.516 -15.370 1.00 94.06 98 ASN A C 1
ATOM 783 O O . ASN A 1 98 ? 13.245 8.048 -15.473 1.00 94.06 98 ASN A O 1
ATOM 787 N N . ILE A 1 99 ? 11.045 7.961 -15.975 1.00 95.62 99 ILE A N 1
ATOM 788 C CA . ILE A 1 99 ? 11.120 6.722 -16.774 1.00 95.62 99 ILE A CA 1
ATOM 789 C C . ILE A 1 99 ? 12.246 6.811 -17.805 1.00 95.62 99 ILE A C 1
ATOM 791 O O . ILE A 1 99 ? 13.146 5.982 -17.789 1.00 95.62 99 ILE A O 1
ATOM 795 N N . ARG A 1 100 ? 12.224 7.818 -18.680 1.00 95.38 100 ARG A N 1
ATOM 796 C CA . ARG A 1 100 ? 13.238 7.964 -19.738 1.00 95.38 100 ARG A CA 1
ATOM 797 C C . ARG A 1 100 ? 14.503 8.669 -19.263 1.00 95.38 100 ARG A C 1
ATOM 799 O O . ARG A 1 100 ? 15.557 8.472 -19.852 1.00 95.38 100 ARG A O 1
ATOM 806 N N . GLN A 1 101 ? 14.403 9.505 -18.231 1.00 96.19 101 GLN A N 1
ATOM 807 C CA . GLN A 1 101 ? 15.532 10.312 -17.771 1.00 96.19 101 GLN A CA 1
ATOM 808 C C . GLN A 1 101 ? 16.556 9.500 -16.968 1.00 96.19 101 GLN A C 1
ATOM 810 O O . GLN A 1 101 ? 17.754 9.744 -17.089 1.00 96.19 101 GLN A O 1
ATOM 815 N N . TYR A 1 102 ? 16.096 8.560 -16.141 1.00 96.38 102 TYR A N 1
ATOM 816 C CA . TYR A 1 102 ? 16.951 7.856 -15.182 1.00 96.38 102 TYR A CA 1
ATOM 817 C C . TYR A 1 102 ? 16.998 6.342 -15.387 1.00 96.38 102 TYR A C 1
ATOM 819 O O . TYR A 1 102 ? 17.670 5.658 -14.619 1.00 96.38 102 TYR A O 1
ATOM 827 N N . ASN A 1 103 ? 16.300 5.798 -16.386 1.00 96.62 103 ASN A N 1
ATOM 828 C CA . ASN A 1 103 ? 16.269 4.361 -16.654 1.00 96.62 103 ASN A CA 1
ATOM 829 C C . ASN A 1 103 ? 16.613 4.067 -18.112 1.00 96.62 103 ASN A C 1
ATOM 831 O O . ASN A 1 103 ? 16.523 4.927 -18.987 1.00 96.62 103 ASN A O 1
ATOM 835 N N . LYS A 1 104 ? 17.005 2.821 -18.369 1.00 97.00 104 LYS A N 1
ATOM 836 C CA . LYS A 1 104 ? 17.353 2.336 -19.699 1.00 97.00 104 LYS A CA 1
ATOM 837 C C . LYS A 1 104 ? 16.185 1.541 -20.263 1.00 97.00 104 LYS A C 1
ATOM 839 O O . LYS A 1 104 ? 15.862 0.466 -19.766 1.00 97.00 104 LYS A O 1
ATOM 844 N N . LEU A 1 105 ? 15.562 2.047 -21.321 1.00 96.94 105 LEU A N 1
ATOM 845 C CA . LEU A 1 105 ? 14.517 1.318 -22.033 1.00 96.94 105 LEU A CA 1
ATOM 846 C C . LEU A 1 105 ? 15.146 0.461 -23.131 1.00 96.94 105 LEU A C 1
ATOM 848 O O . LEU A 1 105 ? 16.015 0.909 -23.879 1.00 96.94 105 LEU A O 1
ATOM 852 N N . THR A 1 106 ? 14.683 -0.780 -23.255 1.00 96.06 106 THR A N 1
ATOM 853 C CA . THR A 1 106 ? 15.012 -1.605 -24.425 1.00 96.06 106 THR A CA 1
ATOM 854 C C . THR A 1 106 ? 14.415 -0.982 -25.699 1.00 96.06 106 THR A C 1
ATOM 856 O O . THR A 1 106 ? 13.361 -0.343 -25.624 1.00 96.06 106 THR A O 1
ATOM 859 N N . PRO A 1 107 ? 14.992 -1.206 -26.897 1.00 96.44 107 PRO A N 1
ATOM 860 C CA . PRO A 1 107 ? 14.452 -0.645 -28.144 1.00 96.44 107 PRO A CA 1
ATOM 861 C C . PRO A 1 107 ? 12.971 -0.983 -28.381 1.00 96.44 107 PRO A C 1
ATOM 863 O O . PRO A 1 107 ? 12.191 -0.157 -28.855 1.00 96.44 107 PRO A O 1
ATOM 866 N N . ASN A 1 108 ? 12.556 -2.194 -27.993 1.00 94.69 108 ASN A N 1
ATOM 867 C CA . ASN A 1 108 ? 11.159 -2.613 -28.071 1.00 94.69 108 ASN A CA 1
ATOM 868 C C . ASN A 1 108 ? 10.266 -1.896 -27.050 1.00 94.69 108 ASN A C 1
ATOM 870 O O . ASN A 1 108 ? 9.114 -1.609 -27.377 1.00 94.69 108 ASN A O 1
ATOM 874 N N . ALA A 1 109 ? 10.757 -1.616 -25.838 1.00 94.69 109 ALA A N 1
ATOM 875 C CA . ALA A 1 109 ? 10.014 -0.832 -24.851 1.00 94.69 109 ALA A CA 1
ATOM 876 C C . ALA A 1 109 ? 9.822 0.609 -25.339 1.00 94.69 109 ALA A C 1
ATOM 878 O O . ALA A 1 109 ? 8.711 1.130 -25.277 1.00 94.69 109 ALA A O 1
ATOM 879 N N . GLU A 1 110 ? 10.863 1.206 -25.923 1.00 96.19 110 GLU A N 1
ATOM 880 C CA . GLU A 1 110 ? 10.808 2.556 -26.488 1.00 96.19 110 GLU A CA 1
ATOM 881 C C . GLU A 1 110 ? 9.765 2.656 -27.612 1.00 96.19 110 GLU A C 1
ATOM 883 O O . GLU A 1 110 ? 8.887 3.519 -27.586 1.00 96.19 110 GLU A O 1
ATOM 888 N N . LYS A 1 111 ? 9.776 1.699 -28.552 1.00 96.44 111 LYS A N 1
ATOM 889 C CA . LYS A 1 111 ? 8.806 1.632 -29.659 1.00 96.44 111 LYS A CA 1
ATOM 890 C C . LYS A 1 111 ? 7.352 1.512 -29.184 1.00 96.44 111 LYS A C 1
ATOM 892 O O . LYS A 1 111 ? 6.442 1.979 -29.865 1.00 96.44 111 LYS A O 1
ATOM 897 N N . ASN A 1 112 ? 7.118 0.875 -28.037 1.00 95.06 112 ASN A N 1
ATOM 898 C CA . ASN A 1 112 ? 5.779 0.602 -27.507 1.00 95.06 112 ASN A CA 1
ATOM 899 C C . ASN A 1 112 ? 5.359 1.546 -26.370 1.00 95.06 112 ASN A C 1
ATOM 901 O O . ASN A 1 112 ? 4.316 1.320 -25.753 1.00 95.06 112 ASN A O 1
ATOM 905 N N . TYR A 1 113 ? 6.121 2.612 -26.112 1.00 94.94 113 TYR A N 1
ATOM 906 C CA . TYR A 1 113 ? 5.938 3.477 -24.947 1.00 94.94 113 TYR A CA 1
ATOM 907 C C . TYR A 1 113 ? 4.505 3.998 -24.782 1.00 94.94 113 TYR A C 1
ATOM 909 O O . TYR A 1 113 ? 3.887 3.792 -23.739 1.00 94.94 113 TYR A O 1
ATOM 917 N N . GLY A 1 114 ? 3.930 4.597 -25.832 1.00 93.75 114 GLY A N 1
ATOM 918 C CA . GLY A 1 114 ? 2.567 5.142 -25.781 1.00 93.75 114 GLY A CA 1
ATOM 919 C C . GLY A 1 114 ? 1.495 4.074 -25.531 1.00 93.75 114 GLY A C 1
ATOM 920 O O . GLY A 1 114 ? 0.577 4.283 -24.740 1.00 93.75 114 GLY A O 1
ATOM 921 N N . LYS A 1 115 ? 1.647 2.889 -26.138 1.00 92.69 115 LYS A N 1
ATOM 922 C CA . LYS A 1 115 ? 0.726 1.760 -25.934 1.00 92.69 115 LYS A CA 1
ATOM 923 C C . LYS A 1 115 ? 0.799 1.233 -24.499 1.00 92.69 115 LYS A C 1
ATOM 925 O O . LYS A 1 115 ? -0.235 0.932 -23.907 1.00 92.69 115 LYS A O 1
ATOM 930 N N . ALA A 1 116 ? 2.003 1.118 -23.941 1.00 90.31 116 ALA A N 1
ATOM 931 C CA . ALA A 1 116 ? 2.196 0.703 -22.555 1.00 90.31 116 ALA A CA 1
ATOM 932 C C . ALA A 1 116 ? 1.623 1.733 -21.570 1.00 90.31 116 ALA A C 1
ATOM 934 O O . ALA A 1 116 ? 0.969 1.331 -20.611 1.00 90.31 116 ALA A O 1
ATOM 935 N N . SER A 1 117 ? 1.791 3.031 -21.850 1.00 91.75 117 SER A N 1
ATOM 936 C CA . SER A 1 11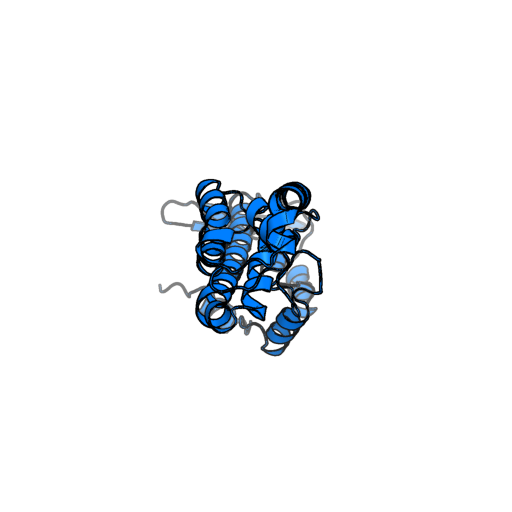7 ? 1.217 4.127 -21.058 1.00 91.75 117 SER A CA 1
ATOM 937 C C . SER A 1 117 ? -0.302 4.012 -20.967 1.00 91.75 117 SER A C 1
ATOM 939 O O . SER A 1 117 ? -0.848 3.883 -19.874 1.00 91.75 117 SER A O 1
ATOM 941 N N . PHE A 1 118 ? -0.975 3.944 -22.118 1.00 83.38 118 PHE A N 1
ATOM 942 C CA . PHE A 1 118 ? -2.432 3.822 -22.193 1.00 83.38 118 PHE A CA 1
ATOM 943 C C . PHE A 1 118 ? -2.962 2.561 -21.492 1.00 83.38 118 PHE A C 1
ATOM 945 O O . PHE A 1 118 ? -3.984 2.583 -20.808 1.00 83.38 118 PHE A O 1
ATOM 952 N N . ASN A 1 119 ? -2.260 1.435 -21.636 1.00 81.62 119 ASN A N 1
ATOM 953 C CA . ASN A 1 119 ? -2.652 0.192 -20.974 1.00 81.62 119 ASN A CA 1
ATOM 954 C C . ASN A 1 119 ? -2.440 0.237 -19.455 1.00 81.62 119 ASN A C 1
ATOM 956 O O . ASN A 1 119 ? -3.232 -0.356 -18.722 1.00 81.62 119 ASN A O 1
ATOM 960 N N . GLY A 1 120 ? -1.385 0.910 -18.989 1.00 80.94 120 GLY A N 1
ATOM 961 C CA . GLY A 1 120 ? -1.103 1.079 -17.566 1.00 80.94 120 GLY A CA 1
ATOM 962 C C . GLY A 1 120 ? -2.151 1.946 -16.874 1.00 80.94 120 GLY A C 1
ATOM 963 O O . GLY A 1 120 ? -2.620 1.584 -15.798 1.00 80.94 120 GLY A O 1
ATOM 964 N N . GLU A 1 121 ? -2.591 3.022 -17.530 1.00 83.75 121 GLU A N 1
ATOM 965 C CA . GLU A 1 121 ? -3.659 3.907 -17.045 1.00 83.75 121 GLU A CA 1
ATOM 966 C C . GLU A 1 121 ? -4.970 3.160 -16.777 1.00 83.75 121 GLU A C 1
ATOM 968 O O . GLU A 1 121 ? -5.650 3.420 -15.790 1.00 83.75 121 GLU A O 1
ATOM 973 N N . ARG A 1 122 ? -5.295 2.162 -17.607 1.00 81.75 122 ARG A N 1
ATOM 974 C CA . ARG A 1 122 ? -6.487 1.311 -17.442 1.00 81.75 122 ARG A CA 1
ATOM 975 C C . ARG A 1 122 ? -6.401 0.335 -16.268 1.00 81.75 122 ARG A C 1
ATOM 977 O O . ARG A 1 122 ? -7.405 -0.289 -15.928 1.00 81.75 122 ARG A O 1
ATOM 984 N N . LYS A 1 123 ? -5.212 0.134 -15.695 1.00 83.25 123 LYS A N 1
ATOM 985 C CA . LYS A 1 123 ? -4.956 -0.803 -14.591 1.00 83.25 123 LYS A CA 1
ATOM 986 C C . LYS A 1 123 ? -4.074 -0.138 -13.528 1.00 83.25 123 LYS A C 1
ATOM 988 O O . LYS A 1 123 ? -2.941 -0.587 -13.323 1.00 83.25 123 LYS A O 1
ATOM 993 N N . PRO A 1 124 ? -4.561 0.932 -12.879 1.00 85.38 124 PRO A N 1
ATOM 994 C CA . PRO A 1 124 ? -3.788 1.658 -11.887 1.00 85.38 124 PRO A CA 1
ATOM 995 C C . PRO A 1 124 ? -3.583 0.790 -10.641 1.00 85.38 124 PRO A C 1
ATOM 997 O O . PRO A 1 124 ? -4.524 0.219 -10.093 1.00 85.38 124 PRO A O 1
ATOM 1000 N N . ASN A 1 125 ? -2.338 0.675 -10.192 1.00 88.50 125 ASN A N 1
ATOM 1001 C CA . ASN A 1 125 ? -1.973 -0.007 -8.957 1.00 88.50 125 ASN A CA 1
ATOM 1002 C C . ASN A 1 125 ? -0.652 0.573 -8.432 1.00 88.50 125 ASN A C 1
ATOM 1004 O O . ASN A 1 125 ? 0.410 0.057 -8.787 1.00 88.50 125 ASN A O 1
ATOM 1008 N N . PRO A 1 126 ? -0.685 1.605 -7.571 1.00 90.81 126 PRO A N 1
ATOM 1009 C CA . PRO A 1 126 ? 0.531 2.298 -7.142 1.00 90.81 126 PRO A CA 1
ATOM 1010 C C . PRO A 1 126 ? 1.494 1.384 -6.389 1.00 90.81 126 PRO A C 1
ATOM 1012 O O . PRO A 1 126 ? 2.715 1.512 -6.482 1.00 90.81 126 PRO A O 1
ATOM 1015 N N . TRP A 1 127 ? 0.963 0.388 -5.687 1.00 90.69 127 TRP A N 1
ATOM 1016 C CA . TRP A 1 127 ? 1.750 -0.507 -4.858 1.00 90.69 127 TRP A CA 1
ATOM 1017 C C . TRP A 1 127 ? 2.668 -1.444 -5.638 1.00 90.69 127 TRP A C 1
ATOM 1019 O O . TRP A 1 127 ? 3.638 -1.955 -5.067 1.00 90.69 127 TRP A O 1
ATOM 1029 N N . ILE A 1 128 ? 2.439 -1.635 -6.941 1.00 91.31 128 ILE A N 1
ATOM 1030 C CA . ILE A 1 128 ? 3.363 -2.391 -7.792 1.00 91.31 128 ILE A CA 1
ATOM 1031 C C . ILE A 1 128 ? 4.766 -1.768 -7.803 1.00 91.31 128 ILE A C 1
ATOM 1033 O O . ILE A 1 128 ? 5.746 -2.504 -7.888 1.00 91.31 128 ILE A O 1
ATOM 1037 N N . LEU A 1 129 ? 4.882 -0.448 -7.608 1.00 94.56 129 LEU A N 1
ATOM 1038 C CA . LEU A 1 129 ? 6.168 0.249 -7.544 1.00 94.56 129 LEU A CA 1
ATOM 1039 C C . LEU A 1 129 ? 7.031 -0.258 -6.387 1.00 94.56 129 LEU A C 1
ATOM 1041 O O . LEU A 1 129 ? 8.226 -0.485 -6.556 1.00 94.56 129 LEU A O 1
ATOM 1045 N N . THR A 1 130 ? 6.425 -0.544 -5.232 1.00 94.25 130 THR A N 1
ATOM 1046 C CA . THR A 1 130 ? 7.160 -1.104 -4.087 1.00 94.25 130 THR A CA 1
ATOM 1047 C C . THR A 1 130 ? 7.728 -2.489 -4.403 1.00 94.25 130 THR A C 1
ATOM 1049 O O . THR A 1 130 ? 8.836 -2.813 -3.981 1.00 94.25 130 THR A O 1
ATOM 1052 N N . LYS A 1 131 ? 7.008 -3.294 -5.201 1.00 91.69 131 LYS A N 1
ATOM 1053 C CA . LYS A 1 131 ? 7.468 -4.613 -5.658 1.00 91.69 131 LYS A CA 1
ATOM 1054 C C . LYS A 1 131 ? 8.603 -4.489 -6.670 1.00 91.69 131 LYS A C 1
ATOM 1056 O O . LYS A 1 131 ? 9.575 -5.225 -6.544 1.00 91.69 131 LYS A O 1
ATOM 1061 N N . ILE A 1 132 ? 8.506 -3.555 -7.619 1.00 93.81 132 ILE A N 1
ATOM 1062 C CA . ILE A 1 132 ? 9.589 -3.265 -8.573 1.00 93.81 132 ILE A CA 1
ATOM 1063 C C . ILE A 1 132 ? 10.873 -2.959 -7.802 1.00 93.81 132 ILE A C 1
ATOM 1065 O O . ILE A 1 132 ? 11.890 -3.610 -8.022 1.00 93.81 132 ILE A O 1
ATOM 1069 N N . LEU A 1 133 ? 10.804 -2.042 -6.834 1.00 95.69 133 LEU A N 1
ATOM 1070 C CA . LEU A 1 133 ? 11.965 -1.653 -6.033 1.00 95.69 133 LEU A CA 1
ATOM 1071 C C . LEU A 1 133 ? 12.488 -2.798 -5.169 1.00 95.69 133 LEU A C 1
ATOM 1073 O O . LEU A 1 133 ? 13.694 -2.989 -5.081 1.00 95.69 133 LEU A O 1
ATOM 1077 N N . ARG A 1 134 ? 11.607 -3.615 -4.584 1.00 94.44 134 ARG A N 1
ATOM 1078 C CA . ARG A 1 134 ? 12.018 -4.783 -3.795 1.00 94.44 134 ARG A CA 1
ATOM 1079 C C . ARG A 1 134 ? 12.913 -5.746 -4.575 1.00 94.44 134 ARG A C 1
ATOM 1081 O O . ARG A 1 134 ? 13.840 -6.301 -3.988 1.00 94.44 134 ARG A O 1
ATOM 1088 N N . TYR A 1 135 ? 12.613 -5.977 -5.852 1.00 92.75 135 TYR A N 1
ATOM 1089 C CA . TYR A 1 135 ? 13.352 -6.935 -6.677 1.00 92.75 135 TYR A CA 1
ATOM 1090 C C . TYR A 1 135 ? 14.523 -6.306 -7.430 1.00 92.75 135 TYR A C 1
ATOM 1092 O O . TYR A 1 135 ? 15.581 -6.920 -7.505 1.00 92.75 135 TYR A O 1
ATOM 1100 N N . HIS A 1 136 ? 14.353 -5.088 -7.944 1.00 94.44 136 HIS A N 1
ATOM 1101 C CA . HIS A 1 136 ? 15.299 -4.476 -8.887 1.00 94.44 136 HIS A CA 1
ATOM 1102 C C . HIS A 1 136 ? 16.088 -3.302 -8.310 1.00 94.44 136 HIS A C 1
ATOM 1104 O O . HIS A 1 136 ? 17.002 -2.801 -8.952 1.00 94.44 136 HIS A O 1
ATOM 1110 N N . ASN A 1 137 ? 15.770 -2.867 -7.089 1.00 94.88 137 ASN A N 1
ATOM 1111 C CA . ASN A 1 137 ? 16.531 -1.858 -6.355 1.00 94.88 137 ASN A CA 1
ATOM 1112 C C . ASN A 1 137 ? 16.540 -2.187 -4.851 1.00 94.88 137 ASN A C 1
ATOM 1114 O O . ASN A 1 137 ? 16.029 -1.441 -4.009 1.00 94.88 137 ASN A O 1
ATOM 1118 N N . LYS A 1 138 ? 17.064 -3.378 -4.533 1.00 94.19 138 LYS A N 1
ATOM 1119 C CA . LYS A 1 138 ? 16.925 -4.021 -3.219 1.00 94.19 138 LYS A CA 1
ATOM 1120 C C . LYS A 1 138 ? 17.452 -3.163 -2.070 1.00 94.19 138 LYS A C 1
ATOM 1122 O O . LYS A 1 138 ? 16.770 -3.044 -1.055 1.00 94.19 138 LYS A O 1
ATOM 1127 N N . ASP A 1 139 ? 18.620 -2.546 -2.235 1.00 96.50 139 ASP A N 1
ATOM 1128 C CA . ASP A 1 139 ? 19.228 -1.721 -1.186 1.00 96.50 139 ASP A CA 1
ATOM 1129 C C . ASP A 1 139 ? 18.366 -0.494 -0.880 1.00 96.50 139 ASP A C 1
ATOM 1131 O O . ASP A 1 139 ? 18.067 -0.213 0.281 1.00 96.50 139 ASP A O 1
ATOM 1135 N N . TYR A 1 140 ? 17.872 0.186 -1.920 1.00 96.94 140 TYR A N 1
ATOM 1136 C CA . TYR A 1 140 ? 16.953 1.309 -1.754 1.00 96.94 140 TYR A CA 1
ATOM 1137 C C . TYR A 1 140 ? 15.634 0.875 -1.106 1.00 96.94 140 TYR A C 1
ATOM 1139 O O . TYR A 1 140 ? 15.105 1.565 -0.231 1.00 96.94 140 TYR A O 1
ATOM 1147 N N . TYR A 1 141 ? 15.104 -0.287 -1.498 1.00 95.06 141 TYR A N 1
ATOM 1148 C CA . TYR A 1 141 ? 13.902 -0.834 -0.884 1.00 95.06 141 TYR A CA 1
ATOM 1149 C C . TYR A 1 141 ? 14.097 -1.094 0.613 1.00 95.06 141 TYR A C 1
ATOM 1151 O O . TYR A 1 141 ? 13.272 -0.660 1.415 1.00 95.06 141 TYR A O 1
ATOM 1159 N N . GLU A 1 142 ? 15.175 -1.772 1.003 1.00 92.44 142 GLU A N 1
ATOM 1160 C CA . GLU A 1 142 ? 15.444 -2.113 2.403 1.00 92.44 142 GLU A CA 1
ATOM 1161 C C . GLU A 1 142 ? 15.726 -0.872 3.262 1.00 92.44 142 GLU A C 1
ATOM 1163 O O . GLU A 1 142 ? 15.225 -0.790 4.382 1.00 92.44 142 GLU A O 1
ATOM 1168 N N . GLN A 1 143 ? 16.463 0.112 2.736 1.00 96.50 143 GLN A N 1
ATOM 1169 C CA . GLN A 1 143 ? 16.847 1.315 3.484 1.00 96.50 143 GLN A CA 1
ATOM 1170 C C . GLN A 1 143 ? 15.757 2.392 3.521 1.00 96.50 143 GLN A C 1
ATOM 1172 O O . GLN A 1 143 ? 15.652 3.115 4.507 1.00 96.50 143 GLN A O 1
ATOM 1177 N N . THR A 1 144 ? 14.953 2.523 2.460 1.00 96.19 144 THR A N 1
ATOM 1178 C CA . THR A 1 144 ? 13.997 3.635 2.314 1.00 96.19 144 THR A CA 1
ATOM 1179 C C . THR A 1 144 ? 12.551 3.159 2.308 1.00 96.19 144 THR A C 1
ATOM 1181 O O . THR A 1 144 ? 11.751 3.604 3.127 1.00 96.19 144 THR A O 1
ATOM 1184 N N . ILE A 1 145 ? 12.185 2.237 1.413 1.00 93.25 145 ILE A N 1
ATOM 1185 C CA . ILE A 1 145 ? 10.775 1.852 1.230 1.00 93.25 145 ILE A CA 1
ATOM 1186 C C . ILE A 1 145 ? 10.253 1.057 2.428 1.00 93.25 145 ILE A C 1
ATOM 1188 O O . ILE A 1 145 ? 9.204 1.380 2.980 1.00 93.25 145 ILE A O 1
ATOM 1192 N N . LYS A 1 146 ? 10.978 0.029 2.867 1.00 89.88 146 LYS A N 1
ATOM 1193 C CA . LYS A 1 146 ? 10.542 -0.883 3.929 1.00 89.88 146 LYS A CA 1
ATOM 1194 C C . LYS A 1 146 ? 10.298 -0.176 5.273 1.00 89.88 146 LYS A C 1
ATOM 1196 O O . LYS A 1 146 ? 9.262 -0.463 5.877 1.00 89.88 146 LYS A O 1
ATOM 1201 N N . PRO A 1 147 ? 11.145 0.762 5.744 1.00 91.44 147 PRO A N 1
ATOM 1202 C CA . PRO A 1 147 ? 10.834 1.566 6.927 1.00 91.44 147 PRO A CA 1
ATOM 1203 C C . PRO A 1 147 ? 9.555 2.398 6.776 1.00 91.44 147 PRO A C 1
ATOM 1205 O O . PRO A 1 147 ? 8.751 2.449 7.706 1.00 91.44 147 PRO A O 1
ATOM 1208 N N . LEU A 1 148 ? 9.319 2.995 5.602 1.00 91.50 148 LEU A N 1
ATOM 1209 C CA . LEU A 1 148 ? 8.101 3.769 5.340 1.00 91.50 148 LEU A CA 1
ATOM 1210 C C . LEU A 1 148 ? 6.845 2.892 5.347 1.00 91.50 148 LEU A C 1
ATOM 1212 O O . LEU A 1 148 ? 5.819 3.308 5.882 1.00 91.50 148 LEU A O 1
ATOM 1216 N N . LEU A 1 149 ? 6.926 1.670 4.810 1.00 85.88 149 LEU A N 1
ATOM 1217 C CA . LEU A 1 149 ? 5.827 0.702 4.866 1.00 85.88 149 LEU A CA 1
ATOM 1218 C C . LEU A 1 149 ? 5.476 0.329 6.311 1.00 85.88 149 LEU A C 1
ATOM 1220 O O . LEU A 1 149 ? 4.299 0.323 6.667 1.00 85.88 149 LEU A O 1
ATOM 1224 N N . ARG A 1 150 ? 6.488 0.084 7.155 1.00 81.44 150 ARG A N 1
ATOM 1225 C CA . ARG A 1 150 ? 6.289 -0.182 8.590 1.00 81.44 150 ARG A CA 1
ATOM 1226 C C . ARG A 1 150 ? 5.625 0.999 9.293 1.00 81.44 150 ARG A C 1
ATOM 1228 O O . ARG A 1 150 ? 4.635 0.809 9.987 1.00 81.44 150 ARG A O 1
ATOM 1235 N N . GLN A 1 151 ? 6.124 2.215 9.067 1.00 82.88 151 GLN A N 1
ATOM 1236 C CA . GLN A 1 151 ? 5.542 3.425 9.649 1.00 82.88 151 GLN A CA 1
ATOM 1237 C C . GLN A 1 151 ? 4.073 3.602 9.238 1.00 82.88 151 GLN A C 1
ATOM 1239 O O . GLN A 1 151 ? 3.228 3.893 10.078 1.00 82.88 151 GLN A O 1
ATOM 1244 N N . ASN A 1 152 ? 3.758 3.408 7.956 1.00 84.19 152 ASN A N 1
ATOM 1245 C CA . ASN A 1 152 ? 2.398 3.540 7.438 1.00 84.19 152 ASN A CA 1
ATOM 1246 C C . ASN A 1 152 ? 1.439 2.511 8.048 1.00 84.19 152 ASN A C 1
ATOM 1248 O O . ASN A 1 152 ? 0.302 2.850 8.361 1.00 84.19 152 ASN A O 1
ATOM 1252 N N . TYR A 1 153 ? 1.901 1.276 8.249 1.00 78.12 153 TYR A N 1
ATOM 1253 C CA . TYR A 1 153 ? 1.120 0.247 8.930 1.00 78.12 153 TYR A CA 1
ATOM 1254 C C . TYR A 1 153 ? 0.791 0.645 10.375 1.00 78.12 153 TYR A C 1
ATOM 1256 O O . TYR A 1 153 ? -0.374 0.606 10.768 1.00 78.12 153 TYR A O 1
ATOM 1264 N N . GLU A 1 154 ? 1.785 1.098 11.145 1.00 76.62 154 GLU A N 1
ATOM 1265 C CA . GLU A 1 154 ? 1.559 1.531 12.530 1.00 76.62 154 GLU A CA 1
ATOM 1266 C C . GLU A 1 154 ? 0.613 2.733 12.609 1.00 76.62 154 GLU A C 1
ATOM 1268 O O . GLU A 1 154 ? -0.305 2.736 13.426 1.00 76.62 154 GLU A O 1
ATOM 1273 N N . VAL A 1 155 ? 0.762 3.723 11.721 1.00 79.38 155 VAL A N 1
ATOM 1274 C CA . VAL A 1 155 ? -0.156 4.873 11.653 1.00 79.38 155 VAL A CA 1
ATOM 1275 C C . VAL A 1 155 ? -1.584 4.419 11.366 1.00 79.38 155 VAL A C 1
ATOM 1277 O O . VAL A 1 155 ? -2.503 4.871 12.037 1.00 79.38 155 VAL A O 1
ATOM 1280 N N . LYS A 1 156 ? -1.795 3.494 10.425 1.00 77.12 156 LYS A N 1
ATOM 1281 C CA . LYS A 1 156 ? -3.137 2.973 10.124 1.00 77.12 156 LYS A CA 1
ATOM 1282 C C . LYS A 1 156 ? -3.738 2.184 11.270 1.00 77.12 156 LYS A C 1
ATOM 1284 O O . LYS A 1 156 ? -4.927 2.312 11.539 1.00 77.12 156 LYS A O 1
ATOM 1289 N N . LYS A 1 157 ? -2.921 1.388 11.956 1.00 74.69 157 LYS A N 1
ATOM 1290 C CA . LYS A 1 157 ? -3.340 0.678 13.161 1.00 74.69 157 LYS A CA 1
ATOM 1291 C C . LYS A 1 157 ? -3.788 1.672 14.233 1.00 74.69 157 LYS A C 1
ATOM 1293 O O . LYS A 1 157 ? -4.873 1.508 14.774 1.00 74.69 157 LYS A O 1
ATOM 1298 N N . GLN A 1 158 ? -3.007 2.724 14.484 1.00 72.19 158 GLN A N 1
ATOM 1299 C CA . GLN A 1 158 ? -3.365 3.789 15.428 1.00 72.19 158 GLN A CA 1
ATOM 1300 C C . GLN A 1 158 ? -4.594 4.586 14.983 1.00 72.19 158 GLN A C 1
ATOM 1302 O O . GLN A 1 158 ? -5.434 4.907 15.815 1.00 72.19 158 GLN A O 1
ATOM 1307 N N . GLN A 1 159 ? -4.757 4.844 13.685 1.00 76.88 159 GLN A N 1
ATOM 1308 C CA . GLN A 1 159 ? -5.950 5.503 13.159 1.00 76.88 159 GLN A CA 1
ATOM 1309 C C . GLN A 1 159 ? -7.195 4.639 13.374 1.00 76.88 159 GLN A C 1
ATOM 1311 O O . GLN A 1 159 ? -8.170 5.136 13.916 1.00 76.88 159 GLN A O 1
ATOM 1316 N N . LYS A 1 160 ? -7.139 3.333 13.072 1.00 73.94 160 LYS A N 1
ATOM 1317 C CA . LYS A 1 160 ? -8.247 2.401 13.348 1.00 73.94 160 LYS A CA 1
ATOM 1318 C C . LYS A 1 160 ? -8.595 2.378 14.839 1.00 73.94 160 LYS A C 1
ATOM 1320 O O . LYS A 1 160 ? -9.772 2.326 15.188 1.00 73.94 160 LYS A O 1
ATOM 1325 N N . ILE A 1 161 ? -7.585 2.466 15.714 1.00 66.69 161 ILE A N 1
ATOM 1326 C CA . ILE A 1 161 ? -7.792 2.618 17.160 1.00 66.69 161 ILE A CA 1
ATOM 1327 C C . ILE A 1 161 ? -8.523 3.928 17.465 1.00 66.69 161 ILE A C 1
ATOM 1329 O O . ILE A 1 161 ? -9.561 3.902 18.118 1.00 66.69 161 ILE A O 1
ATOM 1333 N N . SER A 1 162 ? -8.015 5.055 16.970 1.00 67.88 162 SER A N 1
ATOM 1334 C CA . SER A 1 162 ? -8.595 6.381 17.193 1.00 67.88 162 SER A CA 1
ATOM 1335 C C . SER A 1 162 ? -10.027 6.489 16.674 1.00 67.88 162 SER A C 1
ATOM 1337 O O . SER A 1 162 ? -10.882 7.009 17.380 1.00 67.88 162 SER A O 1
ATOM 1339 N N . ASP A 1 163 ? -10.307 5.982 15.474 1.00 71.56 163 ASP A N 1
ATOM 1340 C CA . ASP A 1 163 ? -11.637 6.010 14.858 1.00 71.56 163 ASP A CA 1
ATOM 1341 C C . ASP A 1 163 ? -12.632 5.194 15.686 1.00 71.56 163 ASP A C 1
ATOM 1343 O O . ASP A 1 163 ? -13.747 5.643 15.948 1.00 71.56 163 ASP A O 1
ATOM 1347 N N . THR A 1 164 ? -12.201 4.022 16.163 1.00 65.38 164 THR A N 1
ATOM 1348 C CA . THR A 1 164 ? -12.991 3.188 17.075 1.00 65.38 164 THR A CA 1
ATOM 1349 C C . THR A 1 164 ? -13.244 3.920 18.392 1.00 65.38 164 THR A C 1
ATOM 1351 O O . THR A 1 164 ? -14.376 3.962 18.854 1.00 65.38 164 THR A O 1
ATOM 1354 N N . VAL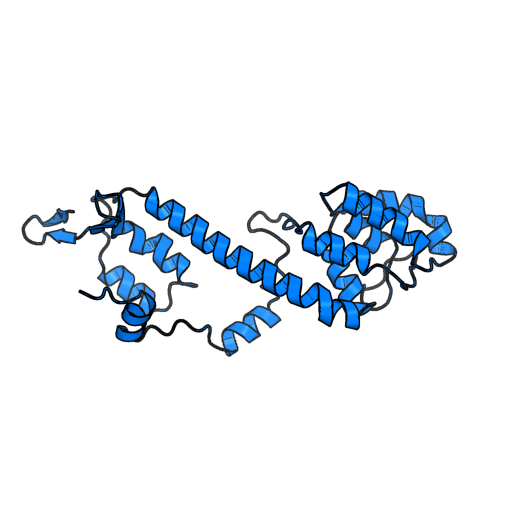 A 1 165 ? -12.221 4.550 18.983 1.00 63.12 165 VAL A N 1
ATOM 1355 C CA . VAL A 1 165 ? -12.356 5.316 20.234 1.00 63.12 165 VAL A CA 1
ATOM 1356 C C . VAL A 1 165 ? -13.260 6.535 20.065 1.00 63.12 165 VAL A C 1
ATOM 1358 O O . VAL A 1 165 ? -14.078 6.820 20.930 1.00 63.12 165 VAL A O 1
ATOM 1361 N N . GLN A 1 166 ? -13.200 7.235 18.938 1.00 63.66 166 GLN A N 1
ATOM 1362 C CA . GLN A 1 166 ? -14.080 8.372 18.686 1.00 63.66 166 GLN A CA 1
ATOM 1363 C C . GLN A 1 166 ? -15.551 7.946 18.549 1.00 63.66 166 GLN A C 1
ATOM 1365 O O . GLN A 1 166 ? -16.455 8.709 18.901 1.00 63.66 166 GLN A O 1
ATOM 1370 N N . GLN A 1 167 ? -15.814 6.724 18.070 1.00 63.41 167 GLN A N 1
ATOM 1371 C CA . GLN A 1 167 ? -17.157 6.143 18.139 1.00 63.41 167 GLN A CA 1
ATOM 1372 C C . GLN A 1 167 ? -17.603 5.938 19.595 1.00 63.41 167 GLN A C 1
ATOM 1374 O O . GLN A 1 167 ? -18.786 6.113 19.874 1.00 63.41 167 GLN A O 1
ATOM 1379 N N . ILE A 1 168 ? -16.675 5.676 20.528 1.00 58.97 168 ILE A N 1
ATOM 1380 C CA . ILE A 1 168 ? -16.963 5.576 21.968 1.00 58.97 168 ILE A CA 1
ATOM 1381 C C . ILE A 1 168 ? -17.384 6.888 22.590 1.00 58.97 168 ILE A C 1
ATOM 1383 O O . ILE A 1 168 ? -18.390 6.932 23.293 1.00 58.97 168 ILE A O 1
ATOM 1387 N N . GLU A 1 169 ? -16.659 7.966 22.316 1.00 57.44 169 GLU A N 1
ATOM 1388 C CA . GLU A 1 169 ? -16.984 9.279 22.882 1.00 57.44 169 GLU A CA 1
ATOM 1389 C C . GLU A 1 169 ? -18.387 9.756 22.476 1.00 57.44 169 GLU A C 1
ATOM 1391 O O . GLU A 1 169 ? -19.049 10.476 23.222 1.00 57.44 169 GLU A O 1
ATOM 1396 N N . LYS A 1 170 ? -18.863 9.332 21.299 1.00 63.47 170 LYS A N 1
ATOM 1397 C CA . LYS A 1 170 ? -20.199 9.659 20.783 1.00 63.47 170 LYS A CA 1
ATOM 1398 C C . LYS A 1 170 ? -21.284 8.666 21.204 1.00 63.47 170 LYS A C 1
ATOM 1400 O O . LYS A 1 170 ? -22.457 8.947 20.969 1.00 63.47 170 LYS A O 1
ATOM 1405 N N . HIS A 1 171 ? -20.922 7.519 21.774 1.00 66.50 171 HIS A N 1
ATOM 1406 C CA . HIS A 1 171 ? -21.869 6.452 22.075 1.00 66.50 171 HIS A CA 1
ATOM 1407 C C . HIS A 1 171 ? -22.758 6.802 23.279 1.00 66.50 171 HIS A C 1
ATOM 1409 O O . HIS A 1 171 ? -22.311 7.380 24.275 1.00 66.50 171 HIS A O 1
ATOM 1415 N N . GLU A 1 172 ? -24.039 6.443 23.197 1.00 67.94 172 GLU A N 1
ATOM 1416 C CA . GLU A 1 172 ? -24.971 6.476 24.324 1.00 67.94 172 GLU A CA 1
ATOM 1417 C C . GLU A 1 172 ? -25.170 5.061 24.863 1.00 67.94 172 GLU A C 1
ATOM 1419 O O . GLU A 1 172 ? -25.377 4.130 24.092 1.00 67.94 172 GLU A O 1
ATOM 1424 N N . ILE A 1 173 ? -25.119 4.909 26.188 1.00 73.56 173 ILE A N 1
ATOM 1425 C CA . ILE A 1 173 ? -25.350 3.622 26.848 1.00 73.56 173 ILE A CA 1
ATOM 1426 C C . ILE A 1 173 ? -26.829 3.253 26.704 1.00 73.56 173 ILE A C 1
ATOM 1428 O O . ILE A 1 173 ? -27.697 3.927 27.264 1.00 73.56 173 ILE A O 1
ATOM 1432 N N . ASP A 1 174 ? -27.117 2.148 26.016 1.00 76.25 174 ASP A N 1
ATOM 1433 C CA . ASP A 1 174 ? -28.459 1.566 25.995 1.00 76.25 174 ASP A CA 1
ATOM 1434 C C . ASP A 1 174 ? -28.703 0.721 27.255 1.00 76.25 174 ASP A C 1
ATOM 1436 O O . ASP A 1 174 ? -28.138 -0.361 27.435 1.00 76.25 174 ASP A O 1
ATOM 1440 N N . LEU A 1 175 ? -29.590 1.186 28.139 1.00 73.44 175 LEU A N 1
ATOM 1441 C CA . LEU A 1 175 ? -29.972 0.455 29.352 1.00 73.44 175 LEU A CA 1
ATOM 1442 C C . LEU A 1 175 ? -30.815 -0.797 29.077 1.00 73.44 175 LEU A C 1
ATOM 1444 O O . LEU A 1 175 ? -30.889 -1.677 29.937 1.00 73.44 175 LEU A O 1
ATOM 1448 N N . LYS A 1 176 ? -31.416 -0.919 27.890 1.00 79.69 176 LYS A N 1
ATOM 1449 C CA . LYS A 1 176 ? -32.224 -2.084 27.504 1.00 79.69 176 LYS A CA 1
ATOM 1450 C C . LYS A 1 176 ? -31.392 -3.247 26.975 1.00 79.69 176 LYS A C 1
ATOM 1452 O O . LYS A 1 176 ? -31.910 -4.359 26.935 1.00 79.69 176 LYS A O 1
ATOM 1457 N N . ASP A 1 177 ? -30.133 -3.016 26.606 1.00 78.56 177 ASP A N 1
ATOM 1458 C CA . ASP A 1 177 ? -29.228 -4.085 26.182 1.00 78.56 177 ASP A CA 1
ATOM 1459 C C . ASP A 1 177 ? -29.000 -5.069 27.359 1.00 78.56 177 ASP A C 1
ATOM 1461 O O . ASP A 1 177 ? -28.505 -4.636 28.407 1.00 78.56 177 ASP A O 1
ATOM 1465 N N . PRO A 1 178 ? -29.372 -6.364 27.252 1.00 71.44 178 PRO A N 1
ATOM 1466 C CA . PRO A 1 178 ? -29.328 -7.345 28.351 1.00 71.44 178 PRO A CA 1
ATOM 1467 C C . PRO A 1 178 ? -27.915 -7.832 28.739 1.00 71.44 178 PRO A C 1
ATOM 1469 O O . PRO A 1 178 ? -27.757 -8.858 29.393 1.00 71.44 178 PRO A O 1
ATOM 1472 N N . PHE A 1 179 ? -26.886 -7.103 28.336 1.00 70.69 179 PHE A N 1
ATOM 1473 C CA . PHE A 1 179 ? -25.475 -7.403 28.529 1.00 70.69 179 PHE A CA 1
ATOM 1474 C C . PHE A 1 179 ? -24.998 -7.514 29.997 1.00 70.69 179 PHE A C 1
ATOM 1476 O O . PHE A 1 179 ? -25.414 -6.725 30.847 1.00 70.69 179 PHE A O 1
ATOM 1483 N N . THR A 1 180 ? -24.025 -8.403 30.274 1.00 69.56 180 THR A N 1
ATOM 1484 C CA . THR A 1 180 ? -23.323 -8.516 31.571 1.00 69.56 180 THR A CA 1
ATOM 1485 C C . THR A 1 180 ? -21.789 -8.455 31.443 1.00 69.56 180 THR A C 1
ATOM 1487 O O . THR A 1 180 ? -21.204 -8.869 30.444 1.00 69.56 180 THR A O 1
ATOM 1490 N N . LEU A 1 181 ? -21.086 -8.025 32.502 1.00 70.12 181 LEU A N 1
ATOM 1491 C CA . LEU A 1 181 ? -19.609 -8.085 32.563 1.00 70.12 181 LEU A CA 1
ATOM 1492 C C . LEU A 1 181 ? -19.049 -9.522 32.508 1.00 70.12 181 LEU A C 1
ATOM 1494 O O . LEU A 1 181 ? -17.889 -9.734 32.135 1.00 70.12 181 LEU A O 1
ATOM 1498 N N . ILE A 1 182 ? -19.873 -10.518 32.851 1.00 72.69 182 ILE A N 1
ATOM 1499 C CA . ILE A 1 182 ? -19.532 -11.939 32.718 1.00 72.69 182 ILE A CA 1
ATOM 1500 C C . ILE A 1 182 ? -19.384 -12.304 31.237 1.00 72.69 182 ILE A C 1
ATOM 1502 O O . ILE A 1 182 ? -18.457 -13.037 30.890 1.00 72.69 182 ILE A O 1
ATOM 1506 N N . ASP A 1 183 ? -20.218 -11.745 30.357 1.00 76.75 183 ASP A N 1
ATOM 1507 C CA . ASP A 1 183 ? -20.144 -11.995 28.914 1.00 76.75 183 ASP A CA 1
ATOM 1508 C C . ASP A 1 183 ? -18.817 -11.501 28.329 1.00 76.75 183 ASP A C 1
ATOM 1510 O O . ASP A 1 183 ? -18.170 -12.219 27.564 1.00 76.75 183 ASP A O 1
ATOM 1514 N N . VAL A 1 184 ? -18.353 -10.320 28.758 1.00 78.50 184 VAL A N 1
ATOM 1515 C CA . VAL A 1 184 ? -17.044 -9.764 28.361 1.00 78.50 184 VAL A CA 1
ATOM 1516 C C . VAL A 1 184 ? -15.911 -10.669 28.789 1.00 78.50 184 VAL A C 1
ATOM 1518 O O . VAL A 1 184 ? -15.038 -10.998 27.986 1.00 78.50 184 VAL A O 1
ATOM 1521 N N . SER A 1 185 ? -15.939 -11.061 30.063 1.00 73.56 185 SER A N 1
ATOM 1522 C CA . SER A 1 185 ? -14.896 -11.871 30.682 1.00 73.56 185 SER A CA 1
ATOM 1523 C C . SER A 1 185 ? -14.833 -13.246 30.023 1.00 73.56 185 SER A C 1
ATOM 1525 O O . SER A 1 185 ? -13.757 -13.714 29.669 1.00 73.56 185 SER A O 1
ATOM 1527 N N . SER A 1 186 ? -15.990 -13.859 29.763 1.00 78.50 186 SER A N 1
ATOM 1528 C CA . SER A 1 186 ? -16.098 -15.132 29.050 1.00 78.50 186 SER A CA 1
ATOM 1529 C C . SER A 1 186 ? -15.555 -15.031 27.625 1.00 78.50 186 SER A C 1
ATOM 1531 O O . SER A 1 186 ? -14.752 -15.866 27.210 1.00 78.50 186 SER A O 1
ATOM 1533 N N . LYS A 1 187 ? -15.923 -13.992 26.869 1.00 81.69 187 LYS A N 1
ATOM 1534 C CA . LYS A 1 187 ? -15.385 -13.767 25.520 1.00 81.69 187 LYS A CA 1
ATOM 1535 C C . LYS A 1 187 ? -13.872 -13.551 25.532 1.00 81.69 187 LYS A C 1
ATOM 1537 O O . LYS A 1 187 ? -13.181 -14.137 24.701 1.00 81.69 187 LYS A O 1
ATOM 1542 N N . ALA A 1 188 ? -13.353 -12.779 26.487 1.00 76.88 188 ALA A N 1
ATOM 1543 C CA . ALA A 1 188 ? -11.920 -12.534 26.627 1.00 76.88 188 ALA A CA 1
ATOM 1544 C C . ALA A 1 188 ? -11.152 -13.826 26.939 1.00 76.88 188 ALA A C 1
ATOM 1546 O O . ALA A 1 188 ? -10.200 -14.157 26.236 1.00 76.88 188 ALA A O 1
ATOM 1547 N N . LEU A 1 189 ? -11.607 -14.595 27.935 1.00 77.00 189 LEU A N 1
ATOM 1548 C CA . LEU A 1 189 ? -10.990 -15.865 28.335 1.00 77.00 189 LEU A CA 1
ATOM 1549 C C . LEU A 1 189 ? -11.023 -16.914 27.219 1.00 77.00 189 LEU A C 1
ATOM 1551 O O . LEU A 1 189 ? -10.103 -17.717 27.096 1.00 77.00 189 LEU A O 1
ATOM 1555 N N . ASN A 1 190 ? -12.061 -16.889 26.383 1.00 85.25 190 ASN A N 1
ATOM 1556 C CA . ASN A 1 190 ? -12.212 -17.803 25.253 1.00 85.25 190 ASN A CA 1
ATOM 1557 C C . ASN A 1 190 ? -11.568 -17.287 23.953 1.00 85.25 190 ASN A C 1
ATOM 1559 O O . ASN A 1 190 ? -11.820 -17.862 22.892 1.00 85.25 190 ASN A O 1
ATOM 1563 N N . GLY A 1 191 ? -10.788 -16.198 24.004 1.00 77.44 191 GLY A N 1
ATOM 1564 C CA . GLY A 1 191 ? -10.105 -15.631 22.837 1.00 77.44 191 GLY A CA 1
ATOM 1565 C C . GLY A 1 191 ? -11.060 -15.205 21.718 1.00 77.44 191 GLY A C 1
ATOM 1566 O O . GLY A 1 191 ? -10.716 -15.301 20.546 1.00 77.44 191 GLY A O 1
ATOM 1567 N N . LYS A 1 192 ? -12.285 -14.788 22.062 1.00 81.12 192 LYS A N 1
ATOM 1568 C CA . LYS A 1 192 ? -13.325 -14.408 21.091 1.00 81.12 192 LYS A CA 1
ATOM 1569 C C . LYS A 1 192 ? -13.105 -13.038 20.459 1.00 81.12 192 LYS A C 1
ATOM 1571 O O . LYS A 1 192 ? -13.829 -12.713 19.530 1.00 81.12 192 LYS A O 1
ATOM 1576 N N . TYR A 1 193 ? -12.136 -12.273 20.953 1.00 73.44 193 TYR A N 1
ATOM 1577 C CA . TYR A 1 193 ? -11.710 -11.022 20.344 1.00 73.44 193 TYR A CA 1
ATOM 1578 C C . TYR A 1 193 ? -10.417 -11.260 19.570 1.00 73.44 193 TYR A C 1
ATOM 1580 O O . TYR A 1 193 ? -9.402 -11.647 20.151 1.00 73.44 193 TYR A O 1
ATOM 1588 N N . GLU A 1 194 ? -10.425 -10.974 18.276 1.00 62.09 194 GLU A N 1
ATOM 1589 C CA . GLU A 1 194 ? -9.248 -11.045 17.411 1.00 62.09 194 GLU A CA 1
ATOM 1590 C C . GLU A 1 194 ? -8.208 -9.982 17.780 1.00 62.09 194 GLU A C 1
ATOM 1592 O O . GLU A 1 194 ? -7.015 -10.110 17.496 1.00 62.09 194 GLU A O 1
ATOM 1597 N N . ASN A 1 195 ? -8.659 -8.883 18.388 1.00 64.19 195 ASN A N 1
ATOM 1598 C CA . ASN A 1 195 ? -7.807 -7.800 18.848 1.00 64.19 195 ASN A CA 1
ATOM 1599 C C . ASN A 1 195 ? -8.505 -6.943 19.917 1.00 64.19 195 ASN A C 1
ATOM 1601 O O . ASN A 1 195 ? -9.711 -7.013 20.138 1.00 64.19 195 ASN A O 1
ATOM 1605 N N . LYS A 1 196 ? -7.727 -6.069 20.562 1.00 67.38 196 LYS A N 1
ATOM 1606 C CA . LYS A 1 196 ? -8.208 -5.191 21.642 1.00 67.38 196 LYS A CA 1
ATOM 1607 C C . LYS A 1 196 ? -9.291 -4.207 21.203 1.00 67.38 196 LYS A C 1
ATOM 1609 O O . LYS A 1 196 ? -10.071 -3.778 22.043 1.00 67.38 196 LYS A O 1
ATOM 1614 N N . LEU A 1 197 ? -9.345 -3.841 19.922 1.00 64.81 197 LEU A N 1
ATOM 1615 C CA . LEU A 1 197 ? -10.395 -2.947 19.435 1.00 64.81 197 LEU A CA 1
ATOM 1616 C C . LEU A 1 197 ? -11.738 -3.631 19.379 1.00 64.81 197 LEU A C 1
ATOM 1618 O O . LEU A 1 197 ? -12.743 -2.976 19.604 1.00 64.81 197 LEU A O 1
ATOM 1622 N N . GLU A 1 198 ? -11.756 -4.929 19.125 1.00 68.25 198 GLU A N 1
ATOM 1623 C CA . GLU A 1 198 ? -12.990 -5.689 19.117 1.00 68.25 198 GLU A CA 1
ATOM 1624 C C . GLU A 1 198 ? -13.609 -5.757 20.517 1.00 68.25 198 GLU A C 1
ATOM 1626 O O . GLU A 1 198 ? -14.786 -5.452 20.668 1.00 68.25 198 GLU A O 1
ATOM 1631 N N . LEU A 1 199 ? -12.800 -6.012 21.553 1.00 78.62 199 LEU A N 1
ATOM 1632 C CA . LEU A 1 199 ? -13.232 -5.906 22.955 1.00 78.62 199 LEU A CA 1
ATOM 1633 C C . LEU A 1 199 ? -13.831 -4.523 23.254 1.00 78.62 199 LEU A C 1
ATOM 1635 O O . LEU A 1 199 ? -14.891 -4.407 23.873 1.00 78.62 199 LEU A O 1
ATOM 1639 N N . VAL A 1 200 ? -13.134 -3.473 22.813 1.00 68.44 200 VAL A N 1
ATOM 1640 C CA . VAL A 1 200 ? -13.540 -2.092 23.059 1.00 68.44 200 VAL A CA 1
ATOM 1641 C C . VAL A 1 200 ? -14.852 -1.762 22.341 1.00 68.44 200 VAL A C 1
ATOM 1643 O O . VAL A 1 200 ? -15.810 -1.341 22.983 1.00 68.44 200 VAL A O 1
ATOM 1646 N N . ALA A 1 201 ? -14.912 -1.997 21.031 1.00 67.25 201 ALA A N 1
ATOM 1647 C CA . ALA A 1 201 ? -16.034 -1.648 20.168 1.00 67.25 201 ALA A CA 1
ATOM 1648 C C . ALA A 1 201 ? -17.279 -2.506 20.410 1.00 67.25 201 ALA A C 1
ATOM 1650 O O . ALA A 1 201 ? -18.395 -2.004 20.330 1.00 67.25 201 ALA A O 1
ATOM 1651 N N . GLN A 1 202 ? -17.113 -3.806 20.665 1.00 73.94 202 GLN A N 1
ATOM 1652 C CA . GLN A 1 202 ? -18.258 -4.707 20.767 1.00 73.94 202 GLN A CA 1
ATOM 1653 C C . GLN A 1 202 ? -18.903 -4.670 22.143 1.00 73.94 202 GLN A C 1
ATOM 1655 O O . GLN A 1 202 ? -20.128 -4.752 22.227 1.00 73.94 202 GLN A O 1
ATOM 1660 N N . ASP A 1 203 ? -18.101 -4.592 23.207 1.00 78.00 203 ASP A N 1
ATOM 1661 C CA . ASP A 1 203 ? -18.587 -4.951 24.535 1.00 78.00 203 ASP A CA 1
ATOM 1662 C C . ASP A 1 203 ? -18.267 -3.920 25.625 1.00 78.00 203 ASP A C 1
ATOM 1664 O O . ASP A 1 203 ? -19.157 -3.619 26.415 1.00 78.00 203 ASP A O 1
ATOM 1668 N N . LEU A 1 204 ? -17.086 -3.286 25.653 1.00 76.62 204 LEU A N 1
ATOM 1669 C CA . LEU A 1 204 ? -16.833 -2.197 26.620 1.00 76.62 204 LEU A CA 1
ATOM 1670 C C . LEU A 1 204 ? -17.757 -0.994 26.396 1.00 76.62 204 LEU A C 1
ATOM 1672 O O . LEU A 1 204 ? -18.176 -0.357 27.362 1.00 76.62 204 LEU A O 1
ATOM 1676 N N . LEU A 1 205 ? -18.123 -0.720 25.142 1.00 73.69 205 LEU A N 1
ATOM 1677 C CA . LEU A 1 205 ? -19.044 0.359 24.785 1.00 73.69 205 LEU A CA 1
ATOM 1678 C C . LEU A 1 205 ? -20.436 0.254 25.387 1.00 73.69 205 LEU A C 1
ATOM 1680 O O . LEU A 1 205 ? -21.057 1.268 25.693 1.00 73.69 205 LEU A O 1
ATOM 1684 N N . LYS A 1 206 ? -20.911 -0.969 25.601 1.00 76.56 206 LYS A N 1
ATOM 1685 C CA . LYS A 1 206 ? -22.226 -1.219 26.193 1.00 76.56 206 LYS A CA 1
ATOM 1686 C C . LYS A 1 206 ? -22.267 -0.874 27.677 1.00 76.56 206 LYS A C 1
ATOM 1688 O O . LYS A 1 206 ? -23.350 -0.777 28.251 1.00 76.56 206 LYS A O 1
ATOM 1693 N N . VAL A 1 207 ? -21.095 -0.732 28.299 1.00 76.12 207 VAL A N 1
ATOM 1694 C CA . VAL A 1 207 ? -20.940 -0.596 29.747 1.00 76.12 207 VAL A CA 1
ATOM 1695 C C . VAL A 1 207 ? -20.384 0.757 30.137 1.00 76.12 207 VAL A C 1
ATOM 1697 O O . VAL A 1 207 ? -20.771 1.274 31.173 1.00 76.12 207 VAL A O 1
ATOM 1700 N N . ILE A 1 208 ? -19.470 1.330 29.356 1.00 75.44 208 ILE A N 1
ATOM 1701 C CA . ILE A 1 208 ? -18.737 2.533 29.750 1.00 75.44 208 ILE A CA 1
ATOM 1702 C C . ILE A 1 208 ? -18.917 3.623 28.699 1.00 75.44 208 ILE A C 1
ATOM 1704 O O . ILE A 1 208 ? -18.636 3.425 27.519 1.00 75.44 208 ILE A O 1
ATOM 1708 N N . LYS A 1 209 ? -19.305 4.811 29.162 1.00 75.06 209 LYS A N 1
ATOM 1709 C CA . LYS A 1 209 ? -19.315 6.052 28.386 1.00 75.06 209 LYS A CA 1
ATOM 1710 C C . LYS A 1 209 ? -18.432 7.088 29.062 1.00 75.06 209 LYS A C 1
ATOM 1712 O O . LYS A 1 209 ? -18.432 7.223 30.282 1.00 75.06 209 LYS A O 1
ATOM 1717 N N . VAL A 1 210 ? -17.707 7.854 28.258 1.00 69.50 210 VAL A N 1
ATOM 1718 C CA . VAL A 1 210 ? -16.897 8.977 28.734 1.00 69.50 210 VAL A CA 1
ATOM 1719 C C . VAL A 1 210 ? -17.661 10.273 28.482 1.00 69.50 210 VAL A C 1
ATOM 1721 O O . VAL A 1 210 ? -18.165 10.492 27.383 1.00 69.50 210 VAL A O 1
ATOM 1724 N N . VAL A 1 211 ? -17.764 11.137 29.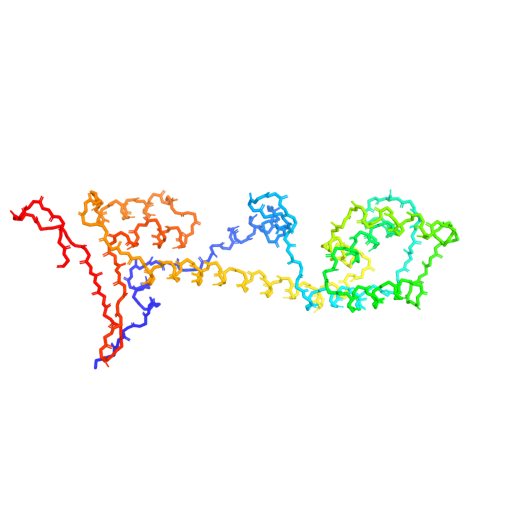493 1.00 71.62 211 VAL A N 1
ATOM 1725 C CA . VAL A 1 211 ? -18.385 12.462 29.373 1.00 71.62 211 VAL A CA 1
ATOM 1726 C C . VAL A 1 211 ? -17.442 13.559 29.870 1.00 71.62 211 VAL A C 1
ATOM 1728 O O . VAL A 1 211 ? -16.743 13.365 30.869 1.00 71.62 211 VAL A O 1
ATOM 1731 N N . PRO A 1 212 ? -17.396 14.723 29.201 1.00 66.19 212 PRO A N 1
ATOM 1732 C CA . PRO A 1 212 ? -16.613 15.855 29.680 1.00 66.19 212 PRO A CA 1
ATOM 1733 C C . PRO A 1 212 ? -17.221 16.420 30.973 1.00 66.19 212 PRO A C 1
ATOM 1735 O O . PRO A 1 212 ? -18.437 16.578 31.084 1.00 66.19 212 PRO A O 1
ATOM 1738 N N . CYS A 1 213 ? -16.379 16.753 31.951 1.00 75.25 213 CYS A N 1
ATOM 1739 C CA . CYS A 1 213 ? -16.769 17.415 33.196 1.00 75.25 213 CYS A CA 1
ATOM 1740 C C . CYS A 1 213 ? -15.765 18.519 33.576 1.00 75.25 213 CYS A C 1
ATOM 1742 O O . CYS A 1 213 ? -14.692 18.624 32.987 1.00 75.25 213 CYS A O 1
ATOM 1744 N N . GLN A 1 214 ? -16.113 19.388 34.537 1.00 67.06 214 GLN A N 1
ATOM 1745 C CA . GLN A 1 214 ? -15.367 20.633 34.818 1.00 67.06 214 GLN A CA 1
ATOM 1746 C C . GLN A 1 214 ? -13.861 20.437 35.093 1.00 67.06 214 GLN A C 1
ATOM 1748 O O . GLN A 1 214 ? -13.086 21.350 34.828 1.00 67.06 214 GLN A O 1
ATOM 1753 N N . ASN A 1 215 ? -13.446 19.252 35.556 1.00 75.19 215 ASN A N 1
ATOM 1754 C CA . ASN A 1 215 ? -12.053 18.924 35.878 1.00 75.19 215 ASN A CA 1
ATOM 1755 C C . ASN A 1 215 ? -11.469 17.783 35.018 1.00 75.19 215 ASN A C 1
ATOM 1757 O O . ASN A 1 215 ? -10.516 17.129 35.438 1.00 75.19 215 ASN A O 1
ATOM 1761 N N . GLY A 1 216 ? -12.032 17.519 33.833 1.00 73.44 216 GLY A N 1
ATOM 1762 C CA . GLY A 1 216 ? -11.517 16.516 32.899 1.00 73.44 216 GLY A CA 1
ATOM 1763 C C . GLY A 1 216 ? -12.604 15.590 32.369 1.00 73.44 216 GLY A C 1
ATOM 1764 O O . GLY A 1 216 ? -13.598 16.044 31.806 1.00 73.44 216 GLY A O 1
ATOM 1765 N N . TRP A 1 217 ? -12.398 14.288 32.533 1.00 66.56 217 TRP A N 1
ATOM 1766 C CA . TRP A 1 217 ? -13.288 13.257 32.011 1.00 66.56 217 TRP A CA 1
ATOM 1767 C C . TRP A 1 217 ? -13.941 12.490 33.153 1.00 66.56 217 TRP A C 1
ATOM 1769 O O . TRP A 1 217 ? -13.270 12.064 34.092 1.00 66.56 217 TRP A O 1
ATOM 1779 N N . CYS A 1 218 ? -15.252 12.318 33.054 1.00 71.25 218 CYS A N 1
ATOM 1780 C CA . CYS A 1 218 ? -16.053 11.527 33.968 1.00 71.25 218 CYS A CA 1
ATOM 1781 C C . CYS A 1 218 ? -16.505 10.255 33.238 1.00 71.25 218 CYS A C 1
ATOM 1783 O O . CYS A 1 218 ? -16.850 10.296 32.056 1.00 71.25 218 CYS A O 1
ATOM 1785 N N . PHE A 1 219 ? -16.478 9.122 33.934 1.00 72.62 219 PHE A N 1
ATOM 1786 C CA . PHE A 1 219 ? -16.907 7.838 33.388 1.00 72.62 219 PHE A CA 1
ATOM 1787 C C . PHE A 1 219 ? -18.308 7.528 33.895 1.00 72.62 219 PHE A C 1
ATOM 1789 O O . PHE A 1 219 ? -18.567 7.584 35.094 1.00 72.62 219 PHE A O 1
ATOM 1796 N N . ILE A 1 220 ? -19.196 7.218 32.964 1.00 73.50 220 ILE A N 1
ATOM 1797 C CA . ILE A 1 220 ? -20.537 6.718 33.216 1.00 73.50 220 ILE A CA 1
ATOM 1798 C C . ILE A 1 220 ? -20.474 5.209 33.014 1.00 73.50 220 ILE A C 1
ATOM 1800 O O . ILE A 1 220 ? -20.048 4.761 31.948 1.00 73.50 220 ILE A O 1
ATOM 1804 N N . ILE A 1 221 ? -20.864 4.442 34.029 1.00 78.38 221 ILE A N 1
ATOM 1805 C CA . ILE A 1 221 ? -20.795 2.982 34.009 1.00 78.38 221 ILE A CA 1
ATOM 1806 C C . ILE A 1 221 ? -22.211 2.437 34.143 1.00 78.38 221 ILE A C 1
ATOM 1808 O O . ILE A 1 221 ? -22.933 2.798 35.060 1.00 78.38 221 ILE A O 1
ATOM 1812 N N . LYS A 1 222 ? -22.599 1.561 33.224 1.00 77.88 222 LYS A N 1
ATOM 1813 C CA . LYS A 1 222 ? -23.819 0.773 33.320 1.00 77.88 222 LYS A CA 1
ATOM 1814 C C . LYS A 1 222 ? -23.598 -0.369 34.300 1.00 77.88 222 LYS A C 1
ATOM 1816 O O . LYS A 1 222 ? -22.703 -1.191 34.100 1.00 77.88 222 LYS A O 1
ATOM 1821 N N . GLU A 1 223 ? -24.457 -0.472 35.296 1.00 76.81 223 GLU A N 1
ATOM 1822 C CA . GLU A 1 223 ? -24.473 -1.587 36.239 1.00 76.81 223 GLU A CA 1
ATOM 1823 C C . GLU A 1 223 ? -25.856 -2.235 36.297 1.00 76.81 223 GLU A C 1
ATOM 1825 O O . GLU A 1 223 ? -26.858 -1.640 35.901 1.00 76.81 223 GLU A O 1
ATOM 1830 N N . TYR A 1 224 ? -25.914 -3.488 36.746 1.00 77.56 224 TYR A N 1
ATOM 1831 C CA . TYR A 1 224 ? -27.179 -4.187 36.940 1.00 77.56 224 TYR A CA 1
ATOM 1832 C C . TYR A 1 224 ? -27.617 -4.059 38.400 1.00 77.56 224 TYR A C 1
ATOM 1834 O O . TYR A 1 224 ? -26.993 -4.640 39.290 1.00 77.56 224 TYR A O 1
ATOM 1842 N N . ASP A 1 225 ? -28.710 -3.336 38.639 1.00 78.44 225 ASP A N 1
ATOM 1843 C CA . ASP A 1 225 ? -29.342 -3.244 39.950 1.00 78.44 225 ASP A CA 1
ATOM 1844 C C . ASP A 1 225 ? -30.169 -4.515 40.195 1.00 78.44 225 ASP A C 1
ATOM 1846 O O . ASP A 1 225 ? -31.244 -4.722 39.621 1.00 78.44 225 ASP A O 1
ATOM 1850 N N . CYS A 1 226 ? -29.655 -5.388 41.063 1.00 76.69 226 CYS A N 1
ATOM 1851 C CA . CYS A 1 226 ? -30.302 -6.649 41.413 1.00 76.69 226 CYS A CA 1
ATOM 1852 C C . CYS A 1 226 ? -31.592 -6.471 42.228 1.00 76.69 226 CYS A C 1
ATOM 1854 O O . CYS A 1 226 ? -32.434 -7.369 42.219 1.00 76.69 226 CYS A O 1
ATOM 1856 N N . ILE A 1 227 ? -31.768 -5.328 42.898 1.00 80.12 227 ILE A N 1
ATOM 1857 C CA . ILE A 1 227 ? -32.966 -4.999 43.674 1.00 80.12 227 ILE A CA 1
ATOM 1858 C C . ILE A 1 227 ? -34.065 -4.525 42.724 1.00 80.12 227 ILE A C 1
ATOM 1860 O O . ILE A 1 227 ? -35.208 -4.969 42.822 1.00 80.12 227 ILE A O 1
ATOM 1864 N N . ALA A 1 228 ? -33.720 -3.648 41.780 1.00 82.94 228 ALA A N 1
ATOM 1865 C CA . ALA A 1 228 ? -34.665 -3.134 40.793 1.00 82.94 228 ALA A CA 1
ATOM 1866 C C . ALA A 1 228 ? -34.880 -4.072 39.591 1.00 82.94 228 ALA A C 1
ATOM 1868 O O . ALA A 1 228 ? -35.794 -3.839 38.798 1.00 82.94 228 ALA A O 1
ATOM 1869 N N . GLY A 1 229 ? -34.047 -5.106 39.437 1.00 80.75 229 GLY A N 1
ATOM 1870 C CA . GLY A 1 229 ? -34.124 -6.079 38.347 1.00 80.75 229 GLY A CA 1
ATOM 1871 C C . GLY A 1 229 ? -33.886 -5.466 36.965 1.00 80.75 229 GLY A C 1
ATOM 1872 O O . GLY A 1 229 ? -34.513 -5.884 35.991 1.00 80.75 229 GLY A O 1
ATOM 1873 N N . LYS A 1 230 ? -33.051 -4.424 36.874 1.00 80.75 230 LYS A N 1
ATOM 1874 C CA . LYS A 1 230 ? -32.801 -3.679 35.630 1.00 80.75 230 LYS A CA 1
ATOM 1875 C C . LYS A 1 230 ? -31.415 -3.038 35.622 1.00 80.75 230 LYS A C 1
ATOM 1877 O O . LYS A 1 230 ? -30.821 -2.821 36.671 1.00 80.75 230 LYS A O 1
ATOM 1882 N N . ASN A 1 231 ? -30.943 -2.668 34.434 1.00 78.12 231 ASN A N 1
ATOM 1883 C CA . ASN A 1 231 ? -29.719 -1.883 34.306 1.00 78.12 231 ASN A CA 1
ATOM 1884 C C . ASN A 1 231 ? -29.940 -0.414 34.692 1.00 78.12 231 ASN A C 1
ATOM 1886 O O . ASN A 1 231 ? -30.962 0.187 34.338 1.00 78.12 231 ASN A O 1
ATOM 1890 N N . THR A 1 232 ? -28.950 0.164 35.359 1.00 77.31 232 THR A N 1
ATOM 1891 C CA . THR A 1 232 ? -28.879 1.560 35.801 1.00 77.31 232 THR A CA 1
ATOM 1892 C C . THR A 1 232 ? -27.541 2.186 35.396 1.00 77.31 232 THR A C 1
ATOM 1894 O O . THR A 1 232 ? -26.667 1.507 34.856 1.00 77.31 232 THR A O 1
ATOM 1897 N N . ILE A 1 233 ? -27.436 3.502 35.592 1.00 79.50 233 ILE A N 1
ATOM 1898 C CA . ILE A 1 233 ? -26.233 4.327 35.420 1.00 79.50 233 ILE A CA 1
ATOM 1899 C C . ILE A 1 233 ? -25.810 4.837 36.793 1.00 79.50 233 ILE A C 1
ATOM 1901 O O . ILE A 1 233 ? -26.746 5.211 37.540 1.00 79.50 233 ILE A O 1
#

pLDDT: mean 77.42, std 17.18, range [34.16, 98.31]

Sequence (233 aa):
THLASLREILDSWNVDIEIPFKDYVDKVNMREFGWQITEEGTIDKMSDKIAQACVNGLKNLEIHNYPQPINMEVSLLSVFSGLYGITNEQIRAEGMKNIRQYNKLTPNAEKNYGKASFNGERKPNPWILTKILRYHNKDYYEQTIKPLLRQNYEVKKQQKISDTVQQIEKHEIDLKDPFTLIDVSSKALNGKYENKLELVAQDLLKVIKVVPCQNGWCFIIKEYDCIAGKNTI